Protein AF-A0AAD5R2Y2-F1 (afdb_monomer)

Radius of gyration: 40.21 Å; Cα contacts (8 Å, |Δi|>4): 149; chains: 1; bounding box: 85×113×84 Å

Organism: Parelaphostrongylus tenuis (NCBI:txid148309)

Structure (mmCIF, N/CA/C/O backbone):
data_AF-A0AAD5R2Y2-F1
#
_entry.id   AF-A0AAD5R2Y2-F1
#
loop_
_atom_site.group_PDB
_atom_site.id
_atom_site.type_symbol
_atom_site.label_atom_id
_atom_site.label_alt_id
_atom_site.label_comp_id
_atom_site.label_asym_id
_atom_site.label_entity_id
_atom_site.label_seq_id
_atom_site.pdbx_PDB_ins_code
_atom_site.Cartn_x
_atom_site.Cartn_y
_atom_site.Cartn_z
_atom_site.occupancy
_atom_site.B_iso_or_equiv
_atom_site.auth_seq_id
_atom_site.auth_comp_id
_atom_site.auth_asym_id
_atom_site.auth_atom_id
_atom_site.pdbx_PDB_model_num
ATOM 1 N N . MET A 1 1 ? -1.183 22.799 -6.729 1.00 55.81 1 MET A N 1
ATOM 2 C CA . MET A 1 1 ? -1.272 21.521 -5.986 1.00 55.81 1 MET A CA 1
ATOM 3 C C . MET A 1 1 ? -2.666 20.957 -6.191 1.00 55.81 1 MET A C 1
ATOM 5 O O . MET A 1 1 ? -3.593 21.751 -6.301 1.00 55.81 1 MET A O 1
ATOM 9 N N . GLY A 1 2 ? -2.809 19.637 -6.325 1.00 63.88 2 GLY A N 1
ATOM 10 C CA . GLY A 1 2 ? -4.137 19.014 -6.346 1.00 63.88 2 GLY A CA 1
ATOM 11 C C . GLY A 1 2 ? -4.820 19.176 -4.987 1.00 63.88 2 GLY A C 1
ATOM 12 O O . GLY A 1 2 ? -4.133 19.285 -3.974 1.00 63.88 2 GLY A O 1
ATOM 13 N N . HIS A 1 3 ? -6.149 19.229 -4.975 1.00 74.38 3 HIS A N 1
ATOM 14 C CA . HIS A 1 3 ? -6.933 19.204 -3.740 1.00 74.38 3 HIS A CA 1
ATOM 15 C C . HIS A 1 3 ? -7.362 17.765 -3.450 1.00 74.38 3 HIS A C 1
ATOM 17 O O . HIS A 1 3 ? -7.690 17.025 -4.379 1.00 74.38 3 HIS A O 1
ATOM 23 N N . PHE A 1 4 ? -7.373 17.376 -2.175 1.00 83.06 4 PHE A N 1
ATOM 24 C CA . PHE A 1 4 ? -7.961 16.105 -1.758 1.00 83.06 4 PHE A CA 1
ATOM 25 C C . PHE A 1 4 ? -9.468 16.124 -1.997 1.00 83.06 4 PHE A C 1
ATOM 27 O O . PHE A 1 4 ? -10.124 17.148 -1.793 1.00 83.06 4 PHE A O 1
ATOM 34 N N . ASN A 1 5 ? -10.027 14.989 -2.420 1.00 79.25 5 ASN A N 1
ATOM 35 C CA . ASN A 1 5 ? -11.464 14.848 -2.627 1.00 79.25 5 ASN A CA 1
ATOM 36 C C . ASN A 1 5 ? -12.191 14.652 -1.286 1.00 79.25 5 ASN A C 1
ATOM 38 O O . ASN A 1 5 ? -12.710 13.579 -0.988 1.00 79.25 5 ASN A O 1
ATOM 42 N N . THR A 1 6 ? -12.231 15.706 -0.472 1.00 82.50 6 THR A N 1
ATOM 43 C CA . THR A 1 6 ? -12.871 15.700 0.852 1.00 82.50 6 THR A CA 1
ATOM 44 C C . THR A 1 6 ? -14.399 15.683 0.790 1.00 82.50 6 THR A C 1
ATOM 46 O O . THR A 1 6 ? -15.051 15.523 1.816 1.00 82.50 6 THR A O 1
ATOM 49 N N . GLN A 1 7 ? -14.990 15.826 -0.401 1.00 78.19 7 GLN A N 1
ATOM 50 C CA . GLN A 1 7 ? -16.441 15.780 -0.594 1.00 78.19 7 GLN A CA 1
ATOM 51 C C . GLN A 1 7 ? -16.987 14.345 -0.590 1.00 78.19 7 GLN A C 1
ATOM 53 O O . GLN A 1 7 ? -18.146 14.131 -0.232 1.00 78.19 7 GLN A O 1
ATOM 58 N N . ASN A 1 8 ? -16.174 13.346 -0.954 1.00 81.81 8 ASN A N 1
ATOM 59 C CA . ASN A 1 8 ? -16.588 11.942 -0.943 1.00 81.81 8 ASN A CA 1
ATOM 60 C C . ASN A 1 8 ? -16.403 11.314 0.448 1.00 81.81 8 ASN A C 1
ATOM 62 O O . ASN A 1 8 ? -15.531 10.475 0.663 1.00 81.81 8 ASN A O 1
ATOM 66 N N . VAL A 1 9 ? -17.226 11.749 1.402 1.00 81.31 9 VAL A N 1
ATOM 67 C CA . VAL A 1 9 ? -17.162 11.294 2.796 1.00 81.31 9 VAL A CA 1
ATOM 68 C C . VAL A 1 9 ? -17.799 9.912 2.9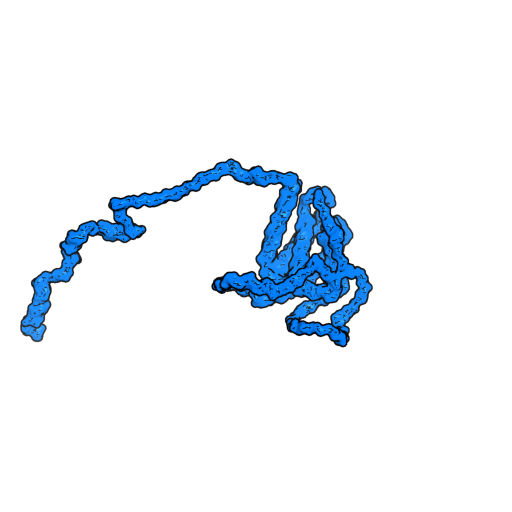46 1.00 81.31 9 VAL A C 1
ATOM 70 O O . VAL A 1 9 ? -18.938 9.686 2.526 1.00 81.31 9 VAL A O 1
ATOM 73 N N . THR A 1 10 ? -17.082 8.999 3.598 1.00 86.44 10 THR A N 1
ATOM 74 C CA . THR A 1 10 ? -17.632 7.707 4.025 1.00 86.44 10 THR A CA 1
ATOM 75 C C . THR A 1 10 ? -18.417 7.915 5.314 1.00 86.44 10 THR A C 1
ATOM 77 O O . THR A 1 10 ? -17.850 8.298 6.333 1.00 86.44 10 THR A O 1
ATOM 80 N N . LYS A 1 11 ? -19.735 7.715 5.257 1.00 86.00 11 LYS A N 1
ATOM 81 C CA . LYS A 1 11 ? -20.625 7.842 6.417 1.00 86.00 11 LYS A CA 1
ATOM 82 C C . LYS A 1 11 ? -20.682 6.508 7.148 1.00 86.00 11 LYS A C 1
ATOM 84 O O . LYS A 1 11 ? -20.999 5.502 6.521 1.00 86.00 11 LYS A O 1
ATOM 89 N N . PHE A 1 12 ? -20.412 6.507 8.443 1.00 87.81 12 PHE A N 1
ATOM 90 C CA . PHE A 1 12 ? -20.476 5.334 9.311 1.00 87.81 12 PHE A CA 1
ATOM 91 C C . PHE A 1 12 ? -21.167 5.711 10.622 1.00 87.81 12 PHE A C 1
ATOM 93 O O . PHE A 1 12 ? -21.333 6.899 10.913 1.00 87.81 12 PHE A O 1
ATOM 100 N N . ASP A 1 13 ? -21.620 4.710 11.368 1.00 83.50 13 ASP A N 1
ATOM 101 C CA . ASP A 1 13 ? -22.327 4.925 12.624 1.00 83.50 13 ASP A CA 1
ATOM 102 C C . ASP A 1 13 ? -21.359 5.430 13.702 1.00 83.50 13 ASP A C 1
ATOM 104 O O . ASP A 1 13 ? -20.274 4.887 13.902 1.00 83.50 13 ASP A O 1
ATOM 108 N N . THR A 1 14 ? -21.727 6.509 14.379 1.00 74.88 14 THR A N 1
ATOM 109 C CA . THR A 1 14 ? -20.957 7.082 15.490 1.00 74.88 14 THR A CA 1
ATOM 110 C C . THR A 1 14 ? -21.696 6.975 16.819 1.00 74.88 14 THR A C 1
ATOM 112 O O . THR A 1 14 ? -21.182 7.444 17.835 1.00 74.88 14 THR A O 1
ATOM 115 N N . SER A 1 15 ? -22.902 6.400 16.829 1.00 63.25 15 SER A N 1
ATOM 116 C CA . SER A 1 15 ? -23.710 6.272 18.034 1.00 63.25 15 SER A CA 1
ATOM 117 C C . SER A 1 15 ? -23.189 5.132 18.908 1.00 63.25 15 SER A C 1
ATOM 119 O O . SER A 1 15 ? -23.222 3.974 18.515 1.00 63.25 15 SER A O 1
ATOM 121 N N . GLU A 1 16 ? -22.726 5.459 20.120 1.00 50.22 16 GLU A N 1
ATOM 122 C CA . GLU A 1 16 ? -22.458 4.479 21.179 1.00 50.22 16 GLU A CA 1
ATOM 123 C C . GLU A 1 16 ? -23.775 3.813 21.597 1.00 50.22 16 GLU A C 1
ATOM 125 O O . GLU A 1 16 ? -24.407 4.182 22.587 1.00 50.22 16 GLU A O 1
ATOM 130 N N . THR A 1 17 ? -24.243 2.851 20.813 1.00 38.75 17 THR A N 1
ATOM 131 C CA . THR A 1 17 ? -25.306 1.949 21.238 1.00 38.75 17 THR A CA 1
ATOM 132 C C . THR A 1 17 ? -24.682 0.664 21.761 1.00 38.75 17 THR A C 1
ATOM 134 O O . THR A 1 17 ? -23.614 0.239 21.325 1.00 38.75 17 THR A O 1
ATOM 137 N N . GLN A 1 18 ? -25.315 0.151 22.817 1.00 37.00 18 GLN A N 1
ATOM 138 C CA . GLN A 1 18 ? -24.869 -0.918 23.711 1.00 37.00 18 GLN A CA 1
ATOM 139 C C . GLN A 1 18 ? -24.227 -2.113 22.988 1.00 37.00 18 GLN A C 1
ATOM 141 O O . GLN A 1 18 ? -24.554 -2.349 21.826 1.00 37.00 18 GLN A O 1
ATOM 146 N N . PRO A 1 19 ? -23.362 -2.899 23.668 1.00 37.97 19 PRO A N 1
ATOM 147 C CA . PRO A 1 19 ? -22.873 -4.162 23.130 1.00 37.97 19 PRO A CA 1
ATOM 148 C C . PRO A 1 19 ? -24.087 -5.044 22.850 1.00 37.97 19 PRO A C 1
ATOM 150 O O . PRO A 1 19 ? -24.673 -5.631 23.754 1.00 37.97 19 PRO A O 1
ATOM 153 N N . VAL A 1 20 ? -24.531 -5.058 21.599 1.00 40.19 20 VAL A N 1
ATOM 154 C CA . VAL A 1 20 ? -25.541 -6.001 21.162 1.00 40.19 20 VAL A CA 1
ATOM 155 C C . VAL A 1 20 ? -24.792 -7.317 21.126 1.00 40.19 20 VAL A C 1
ATOM 157 O O . VAL A 1 20 ? -23.895 -7.483 20.301 1.00 40.19 20 VAL A O 1
ATOM 160 N N . ASP A 1 21 ? -25.100 -8.213 22.060 1.00 37.00 21 ASP A N 1
ATOM 161 C CA . ASP A 1 21 ? -24.739 -9.619 21.937 1.00 37.00 21 ASP A CA 1
ATOM 162 C C . ASP A 1 21 ? -25.266 -10.093 20.576 1.00 37.00 21 ASP A C 1
ATOM 164 O O . ASP A 1 21 ? -26.453 -10.359 20.393 1.00 37.00 21 ASP A O 1
ATOM 168 N N . LEU A 1 22 ? -24.385 -10.115 19.574 1.00 42.91 22 LEU A N 1
ATOM 169 C CA . LEU A 1 22 ? -24.723 -10.355 18.170 1.00 42.91 22 LEU A CA 1
ATOM 170 C C . LEU A 1 22 ? -24.966 -11.841 17.862 1.00 42.91 22 LEU A C 1
ATOM 172 O O . LEU A 1 22 ? -24.913 -12.247 16.707 1.00 42.91 22 LEU A O 1
ATOM 176 N N . ILE A 1 23 ? -25.269 -12.658 18.874 1.00 41.69 23 ILE A N 1
ATOM 177 C CA . ILE A 1 23 ? -25.637 -14.066 18.705 1.00 41.69 23 ILE A CA 1
ATOM 178 C C . ILE A 1 23 ? -26.761 -14.419 19.688 1.00 41.69 23 ILE A C 1
ATOM 180 O O . ILE A 1 23 ? -26.586 -15.141 20.661 1.00 41.69 23 ILE A O 1
AT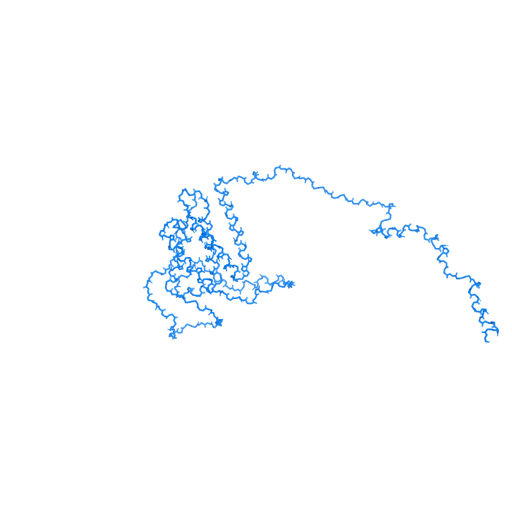OM 184 N N . SER A 1 24 ? -27.950 -13.896 19.419 1.00 36.09 24 SER A N 1
ATOM 185 C CA . SER A 1 24 ? -29.203 -14.561 19.776 1.00 36.09 24 SER A CA 1
ATOM 186 C C . SER A 1 24 ? -30.204 -14.225 18.683 1.00 36.09 24 SER A C 1
ATOM 188 O O . SER A 1 24 ? -31.124 -13.432 18.879 1.00 36.09 24 SER A O 1
ATOM 190 N N . ALA A 1 25 ? -29.968 -14.777 17.493 1.00 38.44 25 ALA A N 1
ATOM 191 C CA . ALA A 1 25 ? -30.970 -14.800 16.444 1.00 38.44 25 ALA A CA 1
ATOM 192 C C . ALA A 1 25 ? -32.124 -15.694 16.923 1.00 38.44 25 ALA A C 1
ATOM 194 O O . ALA A 1 25 ? -32.067 -16.918 16.829 1.00 38.44 25 ALA A O 1
ATOM 195 N N . SER A 1 26 ? -33.145 -15.069 17.510 1.00 35.59 26 SER A N 1
ATOM 196 C CA . SER A 1 26 ? -34.502 -15.577 17.394 1.00 35.59 26 SER A CA 1
ATOM 197 C C . SER A 1 26 ? -34.839 -15.591 15.908 1.00 35.59 26 SER A C 1
ATOM 199 O O . SER A 1 26 ? -34.763 -14.560 15.242 1.00 35.59 26 SER A O 1
ATOM 201 N N . ASP A 1 27 ? -35.111 -16.800 15.449 1.00 40.34 27 ASP A N 1
ATOM 202 C CA . ASP A 1 27 ? -35.545 -17.228 14.129 1.00 40.34 27 ASP A CA 1
ATOM 203 C C . ASP A 1 27 ? -36.699 -16.349 13.613 1.00 40.34 27 ASP A C 1
ATOM 205 O O . ASP A 1 27 ? -37.849 -16.544 13.996 1.00 40.34 27 ASP A O 1
ATOM 209 N N . ASP A 1 28 ? -36.380 -15.344 12.795 1.00 36.16 28 ASP A N 1
ATOM 210 C CA . ASP A 1 28 ? -37.348 -14.669 11.932 1.00 36.16 28 ASP A CA 1
ATOM 211 C C . ASP A 1 28 ? -36.835 -14.801 10.493 1.00 36.16 28 ASP A C 1
ATOM 213 O O . ASP A 1 28 ? -35.791 -14.264 10.110 1.00 36.16 28 ASP A O 1
ATOM 217 N N . GLU A 1 29 ? -37.584 -15.603 9.744 1.00 44.06 29 GLU A N 1
ATOM 218 C CA . GLU A 1 29 ? -37.345 -16.112 8.401 1.00 44.06 29 GLU A CA 1
ATOM 219 C C . GLU A 1 29 ? -36.910 -15.020 7.406 1.00 44.06 29 GLU A C 1
ATOM 221 O O . GLU A 1 29 ? -37.699 -14.183 6.961 1.00 44.06 29 GLU A O 1
ATOM 226 N N . ILE A 1 30 ? -35.647 -15.079 6.979 1.00 41.34 30 ILE A N 1
ATOM 227 C CA . ILE A 1 30 ? -35.217 -14.573 5.674 1.00 41.34 30 ILE A CA 1
ATOM 228 C C . ILE A 1 30 ? -34.721 -15.794 4.910 1.00 41.34 30 ILE A C 1
ATOM 230 O O . ILE A 1 30 ? -33.704 -16.383 5.261 1.00 41.34 30 ILE A O 1
ATOM 234 N N . GLU A 1 31 ? -35.481 -16.182 3.890 1.00 42.00 31 GLU A N 1
ATOM 235 C CA . GLU A 1 31 ? -35.200 -17.287 2.977 1.00 42.00 31 GLU A CA 1
ATOM 236 C C . GLU A 1 31 ? -33.850 -17.051 2.269 1.00 42.00 31 GLU A C 1
ATOM 238 O O . GLU A 1 31 ? -33.751 -16.322 1.280 1.00 42.00 31 GLU A O 1
ATOM 243 N N . THR A 1 32 ? -32.779 -17.620 2.823 1.00 42.12 32 THR A N 1
ATOM 244 C CA . THR A 1 32 ? -31.429 -17.611 2.257 1.00 42.12 32 THR A CA 1
ATOM 245 C C . THR A 1 32 ? -31.139 -18.970 1.632 1.00 42.12 32 THR A C 1
ATOM 247 O O . THR A 1 32 ? -31.201 -20.011 2.283 1.00 42.12 32 THR A O 1
ATOM 250 N N . GLY A 1 33 ? -30.818 -18.967 0.335 1.00 37.66 33 GLY A N 1
ATOM 251 C CA . GLY A 1 33 ? -30.244 -20.132 -0.329 1.00 37.66 33 GLY A CA 1
ATOM 252 C C . GLY A 1 33 ? -28.965 -20.557 0.392 1.00 37.66 33 GLY A C 1
ATOM 253 O O . GLY A 1 33 ? -28.088 -19.730 0.639 1.00 37.66 33 GLY A O 1
ATOM 254 N N . GLU A 1 34 ? -28.894 -21.836 0.755 1.00 39.88 34 GLU A N 1
ATOM 255 C CA . GLU A 1 34 ? -27.802 -22.441 1.515 1.00 39.88 34 GLU A CA 1
ATOM 256 C C . GLU A 1 34 ? -26.443 -22.22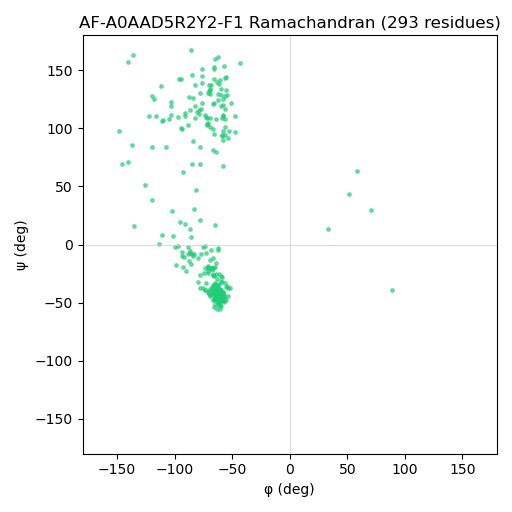9 0.830 1.00 39.88 34 GLU A C 1
ATOM 258 O O . GLU A 1 34 ? -26.060 -22.955 -0.091 1.00 39.88 34 GLU A O 1
ATOM 263 N N . ILE A 1 35 ? -25.664 -21.269 1.325 1.00 41.72 35 ILE A N 1
ATOM 264 C CA . ILE A 1 35 ? -24.214 -21.269 1.151 1.00 41.72 35 ILE A CA 1
ATOM 265 C C . ILE A 1 35 ? -23.662 -22.020 2.358 1.00 41.72 35 ILE A C 1
ATOM 267 O O . ILE A 1 35 ? -23.802 -21.582 3.497 1.00 41.72 35 ILE A O 1
ATOM 271 N N . LYS A 1 36 ? -23.079 -23.195 2.107 1.00 35.97 36 LYS A N 1
ATOM 272 C CA . LYS A 1 36 ? -22.383 -23.991 3.123 1.00 35.97 36 LYS A CA 1
ATOM 273 C C . LYS A 1 36 ? -21.285 -23.144 3.761 1.00 35.97 36 LYS A C 1
ATOM 275 O O . LYS A 1 36 ? -20.256 -22.913 3.132 1.00 35.97 36 LYS A O 1
ATOM 280 N N . GLU A 1 37 ? -21.502 -22.735 5.005 1.00 39.84 37 GLU A N 1
ATOM 281 C CA . GLU A 1 37 ? -20.496 -22.088 5.841 1.00 39.84 37 GLU A CA 1
ATOM 282 C C . GLU A 1 37 ? -19.286 -23.023 5.993 1.00 39.84 37 GLU A C 1
ATOM 284 O O . GLU A 1 37 ? -19.336 -24.070 6.653 1.00 39.84 37 GLU A O 1
ATOM 289 N N . SER A 1 38 ? -18.174 -22.654 5.356 1.00 38.06 38 SER A N 1
ATOM 290 C CA . SER A 1 38 ? -16.857 -23.045 5.839 1.00 38.06 38 SER A CA 1
ATOM 291 C C . SER A 1 38 ? -16.730 -22.549 7.275 1.00 38.06 38 SER A C 1
ATOM 293 O O . SER A 1 38 ? -17.273 -21.513 7.641 1.00 38.06 38 SER A O 1
ATOM 295 N N . ARG A 1 39 ? -16.070 -23.331 8.130 1.00 45.38 39 ARG A N 1
ATOM 296 C CA . ARG A 1 39 ? -15.865 -22.995 9.542 1.00 45.38 39 ARG A CA 1
ATOM 297 C C . ARG A 1 39 ? -14.942 -21.780 9.645 1.00 45.38 39 ARG A C 1
ATOM 299 O O . ARG A 1 39 ? -13.740 -21.937 9.840 1.00 45.38 39 ARG A O 1
ATOM 306 N N . ASP A 1 40 ? -15.509 -20.595 9.481 1.00 53.03 40 ASP A N 1
ATOM 307 C CA . ASP A 1 40 ? -14.771 -19.347 9.449 1.00 53.03 40 ASP A CA 1
ATOM 308 C C . ASP A 1 40 ? -14.351 -18.947 10.863 1.00 53.03 40 ASP A C 1
ATOM 310 O O . ASP A 1 40 ? -15.088 -19.079 11.846 1.00 53.03 40 ASP A O 1
ATOM 314 N N . VAL A 1 41 ? -13.122 -18.452 10.977 1.00 57.06 41 VAL A N 1
ATOM 315 C CA . VAL A 1 41 ? -12.599 -17.905 12.224 1.00 57.06 41 VAL A CA 1
ATOM 316 C C . VAL A 1 41 ? -13.429 -16.666 12.579 1.00 57.06 41 VAL A C 1
ATOM 318 O O . VAL A 1 41 ? -13.325 -15.630 11.926 1.00 57.06 41 VAL A O 1
ATOM 321 N N . ASN A 1 42 ? -14.273 -16.769 13.608 1.00 69.81 42 ASN A N 1
ATOM 322 C CA . ASN A 1 42 ? -15.140 -15.667 14.026 1.00 69.81 42 ASN A CA 1
ATOM 323 C C . ASN A 1 42 ? -14.309 -14.530 14.636 1.00 69.81 42 ASN A C 1
ATOM 325 O O . ASN A 1 42 ? -13.783 -14.659 15.743 1.00 69.81 42 ASN A O 1
ATOM 329 N N . ILE A 1 43 ? -14.202 -13.408 13.921 1.00 77.38 43 ILE A N 1
ATOM 330 C CA . ILE A 1 43 ? -13.604 -12.174 14.437 1.00 77.38 43 ILE A CA 1
ATOM 331 C C . ILE A 1 43 ? -14.652 -11.487 15.323 1.00 77.38 43 ILE A C 1
ATOM 333 O O . ILE A 1 43 ? -15.686 -11.072 14.797 1.00 77.38 43 ILE A O 1
ATOM 337 N N . PRO A 1 44 ? -14.426 -11.328 16.639 1.00 79.06 44 PRO A N 1
ATOM 338 C CA . PRO A 1 44 ? -15.340 -10.583 17.489 1.00 79.06 44 PRO A CA 1
ATOM 339 C C . PRO A 1 44 ? -15.231 -9.097 17.137 1.00 79.06 44 PRO A C 1
ATOM 341 O O . PRO A 1 44 ? -14.245 -8.436 17.468 1.00 79.06 44 PRO A O 1
ATOM 344 N N . VAL A 1 45 ? -16.230 -8.580 16.424 1.00 83.25 45 VAL A N 1
ATOM 345 C CA . VAL A 1 45 ? -16.318 -7.159 16.083 1.00 83.25 45 VAL A CA 1
ATOM 346 C C . VAL A 1 45 ? -17.185 -6.461 17.119 1.00 83.25 45 VAL A C 1
ATOM 348 O O . VAL A 1 45 ? -18.410 -6.527 17.070 1.00 83.25 45 VAL A O 1
ATOM 351 N N . ASP A 1 46 ? -16.539 -5.787 18.067 1.00 87.69 46 ASP A N 1
ATOM 352 C CA . ASP A 1 46 ? -17.219 -4.893 18.996 1.00 87.69 46 ASP A CA 1
ATOM 353 C C . ASP A 1 46 ? -17.378 -3.480 18.402 1.00 87.69 46 ASP A C 1
ATOM 355 O O . ASP A 1 46 ? -16.777 -3.110 17.385 1.00 87.69 46 ASP A O 1
ATOM 359 N N . HIS A 1 47 ? -18.209 -2.659 19.049 1.00 87.88 47 HIS A N 1
ATOM 360 C CA . HIS A 1 47 ? -18.436 -1.275 18.624 1.00 87.88 47 HIS A CA 1
ATOM 361 C C . HIS A 1 47 ? -17.133 -0.450 18.620 1.00 87.88 47 HIS A C 1
ATOM 363 O O . HIS A 1 47 ? -16.947 0.441 17.787 1.00 87.88 47 HIS A O 1
ATOM 369 N N . ALA A 1 48 ? -16.200 -0.763 19.525 1.00 90.38 48 ALA A N 1
ATOM 370 C CA . ALA A 1 48 ? -14.912 -0.088 19.610 1.00 90.38 48 ALA A CA 1
ATOM 371 C C . ALA A 1 48 ? -14.048 -0.357 18.367 1.00 90.38 48 ALA A C 1
ATOM 373 O O . ALA A 1 48 ? -13.538 0.595 17.773 1.00 90.38 48 ALA A O 1
ATOM 374 N N . LEU A 1 49 ? -13.923 -1.615 17.934 1.00 92.12 49 LEU A N 1
ATOM 375 C CA . LEU A 1 49 ? -13.210 -1.990 16.716 1.00 92.12 49 LEU A CA 1
ATOM 376 C C . LEU A 1 49 ? -13.869 -1.380 15.483 1.00 92.12 49 LEU A C 1
ATOM 378 O O . LEU A 1 49 ? -13.166 -0.824 14.642 1.00 92.12 49 LEU A O 1
ATOM 382 N N . TYR A 1 50 ? -15.199 -1.432 15.394 1.00 93.88 50 TYR A N 1
ATOM 383 C CA . TYR A 1 50 ? -15.942 -0.816 14.296 1.00 93.88 50 TYR A CA 1
ATOM 384 C C . TYR A 1 50 ? -15.648 0.687 14.181 1.00 93.88 50 TYR A C 1
ATOM 386 O O . TYR A 1 50 ? -15.304 1.177 13.102 1.00 93.88 50 TYR A O 1
ATOM 394 N N . SER A 1 51 ? -15.709 1.408 15.303 1.00 92.56 51 SER A N 1
ATOM 395 C CA . SER A 1 51 ? -15.434 2.843 15.337 1.00 92.56 51 SER A CA 1
ATOM 396 C C . SER A 1 51 ? -13.974 3.147 14.987 1.00 92.56 51 SER A C 1
ATOM 398 O O . SER A 1 51 ? -13.713 3.999 14.138 1.00 92.56 51 SER A O 1
ATOM 400 N N . MET A 1 52 ? -13.010 2.416 15.564 1.00 94.00 52 MET A N 1
ATOM 401 C CA . MET A 1 52 ? -11.586 2.585 15.238 1.00 94.00 52 MET A CA 1
ATOM 402 C C . MET A 1 52 ? -11.298 2.293 13.762 1.00 94.00 52 MET A C 1
ATOM 404 O O . MET A 1 52 ? -10.525 3.023 13.142 1.00 94.00 52 MET A O 1
ATOM 408 N N . PHE A 1 53 ? -11.935 1.266 13.193 1.00 95.19 53 PHE A N 1
ATOM 409 C CA . PHE A 1 53 ? -11.784 0.882 11.795 1.00 95.19 53 PHE A CA 1
ATOM 410 C C . PHE A 1 53 ? -12.272 1.984 10.856 1.00 95.19 53 PHE A C 1
ATOM 412 O O . PHE A 1 53 ? -11.503 2.463 10.027 1.00 95.19 53 PHE A O 1
ATOM 419 N N . TRP A 1 54 ? -13.516 2.445 10.995 1.00 94.94 54 TRP A N 1
ATOM 420 C CA . TRP A 1 54 ? -14.061 3.438 10.064 1.00 94.94 54 TRP A CA 1
ATOM 421 C C . TRP A 1 54 ? -13.514 4.848 10.284 1.00 94.94 54 TRP A C 1
ATOM 423 O O . TRP A 1 54 ? -13.408 5.612 9.323 1.00 94.94 54 TRP A O 1
ATOM 433 N N . GLN A 1 55 ? -13.050 5.179 11.493 1.00 93.81 55 GLN A N 1
ATOM 434 C CA . GLN A 1 55 ? -12.282 6.405 11.723 1.00 93.81 55 GLN A CA 1
ATOM 435 C C . GLN A 1 55 ? -11.004 6.466 10.871 1.00 93.81 55 GLN A C 1
ATOM 437 O O . GLN A 1 55 ? -10.595 7.568 10.500 1.00 93.81 55 GLN A O 1
ATOM 442 N N . MET A 1 56 ? -10.405 5.324 10.495 1.00 95.25 56 MET A N 1
ATOM 443 C CA . MET A 1 56 ? -9.252 5.291 9.579 1.00 95.25 56 MET A CA 1
ATOM 444 C C . MET A 1 56 ? -9.550 5.981 8.244 1.00 95.25 56 MET A C 1
ATOM 446 O O . MET A 1 56 ? -8.683 6.645 7.674 1.00 95.25 56 MET A O 1
ATOM 450 N N . GLN A 1 57 ? -10.799 5.909 7.779 1.00 93.81 57 GLN A N 1
ATOM 451 C CA . GLN A 1 57 ? -11.210 6.491 6.508 1.00 93.81 57 GLN A CA 1
ATOM 452 C C . GLN A 1 57 ? -11.086 8.020 6.477 1.00 93.81 57 GLN A C 1
ATOM 454 O O . GLN A 1 57 ? -10.878 8.596 5.405 1.00 93.81 57 GLN A O 1
ATOM 459 N N . ASN A 1 58 ? -11.151 8.688 7.634 1.00 92.19 58 ASN A N 1
ATOM 460 C CA . ASN A 1 58 ? -10.915 10.130 7.730 1.00 92.19 58 ASN A CA 1
ATOM 461 C C . ASN A 1 58 ? -9.464 10.475 7.362 1.00 92.19 58 ASN A C 1
ATOM 463 O O . ASN A 1 58 ? -9.230 11.422 6.610 1.00 92.19 58 ASN A O 1
ATOM 467 N N . PHE A 1 59 ? -8.507 9.663 7.821 1.00 93.88 59 PHE A N 1
ATOM 468 C CA . PHE A 1 59 ? -7.085 9.819 7.509 1.00 93.88 59 PHE A CA 1
ATOM 469 C C . PHE A 1 59 ? -6.788 9.488 6.045 1.00 93.88 59 PHE A C 1
ATOM 471 O O . PHE A 1 59 ? -6.056 10.225 5.391 1.00 93.88 59 PHE A O 1
ATOM 478 N N . PHE A 1 60 ? -7.414 8.443 5.491 1.00 93.69 60 PHE A N 1
ATOM 479 C CA . PHE A 1 60 ? -7.271 8.114 4.067 1.00 93.69 60 PHE A CA 1
ATOM 480 C C . PHE A 1 60 ? -7.844 9.202 3.148 1.00 93.69 60 PHE A C 1
ATOM 482 O O . PHE A 1 60 ? -7.304 9.455 2.073 1.00 93.69 60 PHE A O 1
ATOM 489 N N . SER A 1 61 ? -8.922 9.870 3.568 1.00 91.50 61 SER A N 1
ATOM 490 C CA . SER A 1 61 ? -9.574 10.921 2.773 1.00 91.50 61 SER A CA 1
ATOM 491 C C . SER A 1 61 ? -8.851 12.269 2.857 1.00 91.50 61 SER A C 1
ATOM 493 O O . SER A 1 61 ? -8.865 13.040 1.896 1.00 91.50 61 SER A O 1
ATOM 495 N N . ASN A 1 62 ? -8.228 12.572 4.000 1.00 90.31 62 ASN A N 1
ATOM 496 C CA . ASN A 1 62 ? -7.463 13.796 4.214 1.00 90.31 62 ASN A CA 1
ATOM 497 C C . ASN A 1 62 ? -6.143 13.493 4.946 1.00 90.31 62 ASN A C 1
ATOM 499 O O . ASN A 1 62 ? -6.071 13.645 6.166 1.00 90.31 62 ASN A O 1
ATOM 503 N N . PRO A 1 63 ? -5.074 13.129 4.223 1.00 90.88 63 PRO A N 1
ATOM 504 C CA . PRO A 1 63 ? -3.823 12.695 4.841 1.00 90.88 63 PRO A CA 1
ATOM 505 C C . PRO A 1 63 ? -3.066 13.823 5.563 1.00 90.88 63 PRO A C 1
ATOM 507 O O . PRO A 1 63 ? -2.165 13.560 6.353 1.00 90.88 63 PRO A O 1
ATOM 510 N N . VAL A 1 64 ? -3.434 15.091 5.338 1.00 89.38 64 VAL A N 1
ATOM 511 C CA . VAL A 1 64 ? -2.808 16.248 6.002 1.00 89.38 64 VAL A CA 1
ATOM 512 C C . VAL A 1 64 ? -3.075 16.246 7.510 1.00 89.38 64 VAL A C 1
ATOM 514 O O . VAL A 1 64 ? -2.262 16.757 8.277 1.00 89.38 64 VAL A O 1
ATOM 517 N N . ILE A 1 65 ? -4.179 15.640 7.962 1.00 91.06 65 ILE A N 1
ATOM 518 C CA . ILE A 1 65 ? -4.510 15.588 9.394 1.00 91.06 65 ILE A CA 1
ATOM 519 C C . ILE A 1 65 ? -3.521 14.731 10.190 1.00 91.06 65 ILE A C 1
ATOM 521 O O . ILE A 1 65 ? -3.393 14.931 11.390 1.00 91.06 65 ILE A O 1
ATOM 525 N N . CYS A 1 66 ? -2.775 13.830 9.539 1.00 92.31 66 CYS A N 1
ATOM 526 C CA . CYS A 1 66 ? -1.733 13.038 10.194 1.00 92.31 66 CYS A CA 1
ATOM 527 C C . CYS A 1 66 ? -0.579 13.901 10.738 1.00 92.31 66 CYS A C 1
ATOM 529 O O . CYS A 1 66 ? 0.190 13.426 11.562 1.0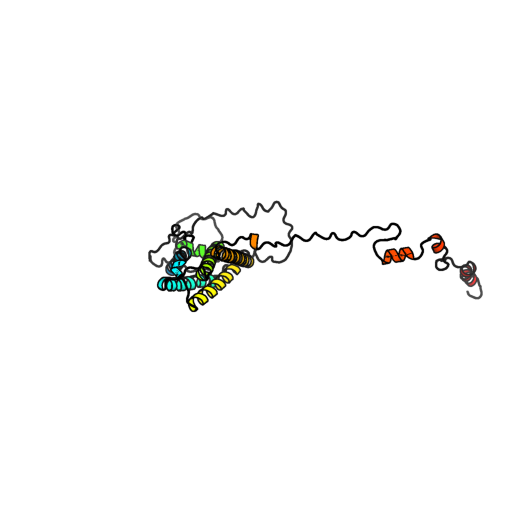0 92.31 66 CYS A O 1
ATOM 531 N N . PHE A 1 67 ? -0.442 15.161 10.317 1.00 90.94 67 PHE A N 1
ATOM 532 C CA . PHE A 1 67 ? 0.580 16.062 10.860 1.00 90.94 67 PHE A CA 1
ATOM 533 C C . PHE A 1 67 ? 0.127 16.807 12.128 1.00 90.94 67 PHE A C 1
ATOM 535 O O . PHE A 1 67 ? 0.944 17.477 12.759 1.00 90.94 67 PHE A O 1
ATOM 542 N N . ASP A 1 68 ? -1.145 16.696 12.524 1.00 92.50 68 ASP A N 1
ATOM 543 C CA . ASP A 1 68 ? -1.619 17.202 13.812 1.00 92.50 68 ASP A CA 1
ATOM 544 C C . ASP A 1 68 ? -1.322 16.202 14.938 1.00 92.50 68 ASP A C 1
ATOM 546 O O . ASP A 1 68 ? -1.534 15.000 14.795 1.00 92.50 68 ASP A O 1
ATOM 550 N N . LYS A 1 69 ? -0.857 16.702 16.088 1.00 91.38 69 LYS A N 1
ATOM 551 C CA . LYS A 1 69 ? -0.421 15.853 17.204 1.00 91.38 69 LYS A CA 1
ATOM 552 C C . LYS A 1 69 ? -1.560 15.015 17.795 1.00 91.38 69 LYS A C 1
ATOM 554 O O . LYS A 1 69 ? -1.353 13.840 18.075 1.00 91.38 69 LYS A O 1
ATOM 559 N N . GLN A 1 70 ? -2.748 15.594 17.981 1.00 93.44 70 GLN A N 1
ATOM 560 C CA . GLN A 1 70 ? -3.879 14.866 18.567 1.00 93.44 70 GLN A CA 1
ATOM 561 C C . GLN A 1 70 ? -4.421 13.825 17.588 1.00 93.44 70 GLN A C 1
ATOM 563 O O . GLN A 1 70 ? -4.714 12.695 17.973 1.00 93.44 70 GLN A O 1
ATOM 568 N N . GLN A 1 71 ? -4.527 14.196 16.312 1.00 94.94 71 GLN A N 1
ATOM 569 C CA . GLN A 1 71 ? -4.975 13.285 15.261 1.00 94.94 71 GLN A CA 1
ATOM 570 C C . GLN A 1 71 ? -3.975 12.148 15.024 1.00 94.94 71 GLN A C 1
ATOM 572 O O . GLN A 1 71 ? -4.385 11.016 14.772 1.00 94.94 71 GLN A O 1
ATOM 577 N N . TRP A 1 72 ? -2.676 12.417 15.162 1.00 95.44 72 TRP A N 1
ATOM 578 C CA . TRP A 1 72 ? -1.637 11.399 15.072 1.00 95.44 72 TRP A CA 1
ATOM 579 C C . TRP A 1 72 ? -1.789 10.309 16.134 1.00 95.44 72 TRP A C 1
ATOM 581 O O . TRP A 1 72 ? -1.731 9.126 15.802 1.00 95.44 72 TRP A O 1
ATOM 591 N N . ASP A 1 73 ? -2.022 10.684 17.394 1.00 96.19 73 ASP A N 1
ATOM 592 C CA . ASP A 1 73 ? -2.182 9.714 18.483 1.00 96.19 73 ASP A CA 1
ATOM 593 C C . ASP A 1 73 ? -3.374 8.774 18.218 1.00 96.19 73 ASP A C 1
ATOM 595 O O . ASP A 1 73 ? -3.291 7.560 18.439 1.00 96.19 73 ASP A O 1
ATOM 599 N N . VAL A 1 74 ? -4.465 9.316 17.663 1.00 96.62 74 VAL A N 1
ATOM 600 C CA . VAL A 1 74 ? -5.636 8.538 17.229 1.00 96.62 74 VAL A CA 1
ATOM 601 C C . VAL A 1 74 ? -5.286 7.625 16.052 1.00 96.62 74 VAL A C 1
ATOM 603 O O . VAL A 1 74 ? -5.595 6.434 16.096 1.00 96.62 74 VAL A O 1
ATOM 606 N N . PHE A 1 75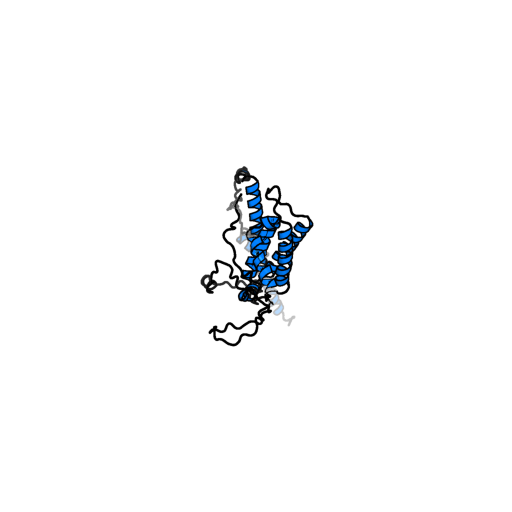 ? -4.604 8.144 15.027 1.00 97.19 75 PHE A N 1
ATOM 607 C CA . PHE A 1 75 ? -4.154 7.361 13.875 1.00 97.19 75 PHE A CA 1
ATOM 608 C C . PHE A 1 75 ? -3.274 6.184 14.303 1.00 97.19 75 PHE A C 1
ATOM 610 O O . PHE A 1 75 ? -3.527 5.046 13.908 1.00 97.19 75 PHE A O 1
ATOM 617 N N . GLN A 1 76 ? -2.268 6.434 15.140 1.00 97.19 76 GLN A N 1
ATOM 618 C CA . GLN A 1 76 ? -1.328 5.422 15.609 1.00 97.19 76 GLN A CA 1
ATOM 619 C C . GLN A 1 76 ? -2.042 4.330 16.416 1.00 97.19 76 GLN A C 1
ATOM 621 O O . GLN A 1 76 ? -1.814 3.136 16.186 1.00 97.19 76 GLN A O 1
ATOM 626 N N . LYS A 1 77 ? -2.950 4.723 17.320 1.00 97.31 77 LYS A N 1
ATOM 627 C CA . LYS A 1 77 ? -3.774 3.791 18.098 1.00 97.31 77 LYS A CA 1
ATOM 628 C C . LYS A 1 77 ? -4.652 2.928 17.190 1.00 97.31 77 LYS A C 1
ATOM 630 O O . LYS A 1 77 ? -4.567 1.701 17.258 1.00 97.31 77 LYS A O 1
ATOM 635 N N . ASN A 1 78 ? -5.457 3.552 16.331 1.00 96.69 78 ASN A N 1
ATOM 636 C CA . ASN A 1 78 ? -6.410 2.852 15.469 1.00 96.69 78 ASN A CA 1
ATOM 637 C C . ASN A 1 78 ? -5.680 1.920 14.487 1.00 96.69 78 ASN A C 1
ATOM 639 O O . ASN A 1 78 ? -6.052 0.755 14.354 1.00 96.69 78 ASN A O 1
ATOM 643 N N . SER A 1 79 ? -4.579 2.382 13.885 1.00 97.31 79 SER A N 1
ATOM 644 C CA . SER A 1 79 ? -3.731 1.578 12.993 1.00 97.31 79 SER A CA 1
ATOM 645 C C . SER A 1 79 ? -3.181 0.335 13.688 1.00 97.31 79 SER A C 1
ATOM 647 O O . SER A 1 79 ? -3.224 -0.761 13.131 1.00 97.31 79 SER A O 1
ATOM 649 N N . THR A 1 80 ? -2.683 0.488 14.918 1.00 97.44 80 THR A N 1
ATOM 650 C CA . THR A 1 80 ? -2.105 -0.622 15.688 1.00 97.44 80 THR A CA 1
ATOM 651 C C . THR A 1 80 ? -3.150 -1.698 15.972 1.00 97.44 80 THR A C 1
ATOM 653 O O . THR A 1 80 ? -2.869 -2.884 15.784 1.00 97.44 80 THR A O 1
ATOM 656 N N . VAL A 1 81 ? -4.359 -1.290 16.369 1.00 96.50 81 VAL A N 1
ATOM 657 C CA . VAL A 1 81 ? -5.473 -2.206 16.646 1.00 96.50 81 VAL A CA 1
ATOM 658 C C . VAL A 1 81 ? -5.925 -2.913 15.369 1.00 96.50 81 VAL A C 1
ATOM 660 O O . VAL A 1 81 ? -5.923 -4.142 15.326 1.00 96.50 81 VAL A O 1
ATOM 663 N N . VAL A 1 82 ? -6.239 -2.168 14.305 1.00 96.06 82 VAL A N 1
ATOM 664 C CA . VAL A 1 82 ? -6.781 -2.736 13.058 1.00 96.06 82 VAL A CA 1
ATOM 665 C C . VAL A 1 82 ? -5.773 -3.664 12.373 1.00 96.06 82 VAL A C 1
ATOM 667 O O . VAL A 1 82 ? -6.103 -4.802 12.037 1.00 96.06 82 VAL A O 1
ATOM 670 N N . LEU A 1 83 ? -4.511 -3.244 12.232 1.00 96.56 83 LEU A N 1
ATOM 671 C CA . LEU A 1 83 ? -3.466 -4.116 11.681 1.00 96.56 83 LEU A CA 1
ATOM 672 C C . LEU A 1 83 ? -3.152 -5.293 12.613 1.00 96.56 83 LEU A C 1
ATOM 674 O O . LEU A 1 83 ? -2.658 -6.326 12.158 1.00 96.56 83 LEU A O 1
ATOM 678 N N . GLY A 1 84 ? -3.381 -5.142 13.920 1.00 95.69 84 GLY A N 1
ATOM 679 C CA . GLY A 1 84 ? -3.349 -6.230 14.895 1.00 95.69 84 GLY A CA 1
ATOM 680 C C . GLY A 1 84 ? -4.391 -7.297 14.574 1.00 95.69 84 GLY A C 1
ATOM 681 O O . GLY A 1 84 ? -4.023 -8.456 14.401 1.00 95.69 84 GLY A O 1
ATOM 682 N N . VAL A 1 85 ? -5.651 -6.896 14.380 1.00 94.12 85 VAL A N 1
ATOM 683 C CA . VAL A 1 85 ? -6.750 -7.793 13.981 1.00 94.12 85 VAL A CA 1
ATOM 684 C C . VAL A 1 85 ? -6.409 -8.540 12.692 1.00 94.12 85 VAL A C 1
ATOM 686 O O . VAL A 1 85 ? -6.501 -9.764 12.663 1.00 94.12 85 VAL A O 1
ATOM 689 N N . PHE A 1 86 ? -5.916 -7.851 11.660 1.00 93.75 86 PHE A N 1
ATOM 690 C CA . PHE A 1 86 ? -5.555 -8.507 10.393 1.00 93.75 86 PHE A CA 1
ATOM 691 C C . PHE A 1 86 ? -4.414 -9.519 10.544 1.00 93.75 86 PHE A C 1
ATOM 693 O O . PHE A 1 86 ? -4.350 -10.487 9.791 1.00 93.75 86 PHE A O 1
ATOM 700 N N . SER A 1 87 ? -3.512 -9.297 11.504 1.00 93.62 87 SER A N 1
ATOM 701 C CA . SER A 1 87 ? -2.401 -10.217 11.781 1.00 93.62 87 SER A CA 1
ATOM 702 C C . SER A 1 87 ? -2.847 -11.440 12.577 1.00 93.62 87 SER A C 1
ATOM 704 O O . SER A 1 87 ? -2.331 -12.531 12.345 1.00 93.62 87 SER A O 1
ATOM 706 N N . SER A 1 88 ? -3.773 -11.250 13.520 1.00 92.50 88 SER A N 1
ATOM 707 C CA . SER A 1 88 ? -4.301 -12.315 14.376 1.00 92.50 88 SER A CA 1
ATOM 708 C C . SER A 1 88 ? -5.253 -13.239 13.621 1.00 92.50 88 SER A C 1
ATOM 710 O O . SER A 1 88 ? -5.214 -14.449 13.814 1.00 92.50 88 SER A O 1
ATOM 712 N N . TYR A 1 89 ? -6.082 -12.675 12.744 1.00 89.62 89 TYR A N 1
ATOM 713 C CA . TYR A 1 89 ? -7.098 -13.402 11.992 1.00 89.62 89 TYR A CA 1
ATOM 714 C C . TYR A 1 89 ? -6.677 -13.511 10.533 1.00 89.62 89 TYR A C 1
ATOM 716 O O . TYR A 1 89 ? -7.060 -12.680 9.711 1.00 89.62 89 TYR A O 1
ATOM 724 N N . LYS A 1 90 ? -5.851 -14.503 10.199 1.00 86.12 90 LYS A N 1
ATOM 725 C CA . LYS A 1 90 ? -5.426 -14.742 8.812 1.00 86.12 90 LYS A CA 1
ATOM 726 C C . LYS A 1 90 ? -6.549 -15.399 8.012 1.00 86.12 90 LYS A C 1
ATOM 728 O O . LYS A 1 90 ? -7.292 -16.206 8.558 1.00 86.12 90 LYS A O 1
ATOM 733 N N . LEU A 1 91 ? -6.657 -15.047 6.732 1.00 84.31 91 LEU A N 1
ATOM 734 C CA . LEU A 1 91 ? -7.574 -15.733 5.823 1.00 84.31 91 LEU A CA 1
ATOM 735 C C . LEU A 1 91 ? -7.051 -17.147 5.559 1.00 84.31 91 LEU A C 1
ATOM 737 O O . LEU A 1 91 ? -5.847 -17.334 5.358 1.00 84.31 91 LEU A O 1
ATOM 741 N N . GLU A 1 92 ? -7.947 -18.131 5.570 1.00 72.19 92 GLU A N 1
ATOM 742 C CA . GLU A 1 92 ? -7.611 -19.492 5.161 1.00 72.19 92 GLU A CA 1
ATOM 743 C C . GLU A 1 92 ? -7.202 -19.490 3.682 1.00 72.19 92 GLU A C 1
ATOM 745 O O . GLU A 1 92 ? -7.776 -18.784 2.849 1.00 72.19 92 GLU A O 1
ATOM 750 N N . LYS A 1 93 ? -6.175 -20.272 3.341 1.00 63.91 93 LYS A N 1
ATOM 751 C CA . LYS A 1 93 ? -5.795 -20.461 1.942 1.00 63.91 93 LYS A CA 1
ATOM 752 C C . LYS A 1 93 ? -6.851 -21.348 1.290 1.00 63.91 93 LYS A C 1
ATOM 754 O O . LYS A 1 93 ? -6.875 -22.548 1.554 1.00 63.91 93 LYS A O 1
ATOM 759 N N . SER A 1 94 ? -7.675 -20.795 0.404 1.00 57.28 94 SER A N 1
ATOM 760 C CA . SER A 1 94 ? -8.443 -21.622 -0.527 1.00 57.28 94 SER A CA 1
ATOM 761 C C . SER A 1 94 ? -7.453 -22.487 -1.309 1.00 57.28 94 SER A C 1
ATOM 763 O O . SER A 1 94 ? -6.583 -21.963 -2.004 1.00 57.28 94 SER A O 1
ATOM 765 N N . GLY A 1 95 ? -7.538 -23.811 -1.146 1.00 50.88 95 GLY A N 1
ATOM 766 C CA . GLY A 1 95 ? -6.560 -24.801 -1.626 1.00 50.88 95 GLY A CA 1
ATOM 767 C C . GLY A 1 95 ? -6.398 -24.917 -3.149 1.00 50.88 95 GLY A C 1
ATOM 768 O O . GLY A 1 95 ? -5.874 -25.918 -3.622 1.00 50.88 95 GLY A O 1
ATOM 769 N N . ALA A 1 96 ? -6.857 -23.925 -3.914 1.00 54.00 96 ALA A N 1
ATOM 770 C CA . ALA A 1 96 ? -6.771 -23.859 -5.370 1.00 54.00 96 ALA A CA 1
ATOM 771 C C . ALA A 1 96 ? -5.529 -23.101 -5.886 1.00 54.00 96 ALA A C 1
ATOM 773 O O . ALA A 1 96 ? -5.250 -23.144 -7.079 1.00 54.00 96 ALA A O 1
ATOM 774 N N . ASP A 1 97 ? -4.780 -22.423 -5.011 1.00 50.97 97 ASP A N 1
ATOM 775 C CA . ASP A 1 97 ? -3.731 -21.473 -5.424 1.00 50.97 97 ASP A CA 1
ATOM 776 C C . ASP A 1 97 ? -2.290 -22.024 -5.383 1.00 50.97 97 ASP A C 1
ATOM 778 O O . ASP A 1 97 ? -1.367 -21.305 -5.757 1.00 50.97 97 ASP A O 1
ATOM 782 N N . ASP A 1 98 ? -2.084 -23.275 -4.952 1.00 44.62 98 ASP A N 1
ATOM 783 C CA . ASP A 1 98 ? -0.751 -23.888 -4.766 1.00 44.62 98 ASP A CA 1
ATOM 784 C C . ASP A 1 98 ? -0.353 -24.855 -5.906 1.00 44.62 98 ASP A C 1
ATOM 786 O O . ASP A 1 98 ? 0.411 -25.794 -5.689 1.00 44.62 98 ASP A O 1
ATOM 790 N N . ASP A 1 99 ? -0.836 -24.643 -7.137 1.00 45.81 99 ASP A N 1
ATOM 791 C CA . ASP A 1 99 ? -0.295 -25.340 -8.321 1.00 45.81 99 ASP A CA 1
ATOM 792 C C . ASP A 1 99 ? 0.812 -24.486 -8.977 1.00 45.81 99 ASP A C 1
ATOM 794 O O . ASP A 1 99 ? 0.714 -24.033 -10.115 1.00 45.81 99 ASP A O 1
ATOM 798 N N . ASP A 1 100 ? 1.890 -24.255 -8.217 1.00 48.84 100 ASP A N 1
ATOM 799 C CA . ASP A 1 100 ? 3.204 -23.779 -8.696 1.00 48.84 100 ASP A CA 1
ATOM 800 C C . ASP A 1 100 ? 4.052 -24.954 -9.225 1.00 48.84 100 ASP A C 1
ATOM 802 O O . ASP A 1 100 ? 5.277 -24.979 -9.134 1.00 48.84 100 ASP A O 1
ATOM 806 N N . ASN A 1 101 ? 3.402 -25.991 -9.758 1.00 40.91 101 ASN A N 1
ATOM 807 C CA . ASN A 1 101 ? 4.083 -27.091 -10.420 1.00 40.91 101 ASN A CA 1
ATOM 808 C C . ASN A 1 101 ? 3.786 -26.992 -11.915 1.00 40.91 101 ASN A C 1
ATOM 810 O O . ASN A 1 101 ? 2.667 -27.248 -12.350 1.00 40.91 101 ASN A O 1
ATOM 814 N N . GLY A 1 102 ? 4.794 -26.583 -12.691 1.00 43.28 102 GLY A N 1
ATOM 815 C CA . GLY A 1 102 ? 4.740 -26.287 -14.126 1.00 43.28 102 GLY A CA 1
ATOM 816 C C . GLY A 1 102 ? 4.278 -27.437 -15.028 1.00 43.28 102 GLY A C 1
ATOM 817 O O . GLY A 1 102 ? 5.037 -27.938 -15.856 1.00 43.28 102 GLY A O 1
ATOM 818 N N . LYS A 1 103 ? 3.010 -27.830 -14.923 1.00 39.72 103 LYS A N 1
ATOM 819 C CA . LYS A 1 103 ? 2.267 -28.497 -15.983 1.00 39.72 103 LYS A CA 1
ATOM 820 C C . LYS A 1 103 ? 1.521 -27.419 -16.746 1.00 39.72 103 LYS A C 1
ATOM 822 O O . LYS A 1 103 ? 0.445 -26.992 -16.340 1.00 39.72 103 LYS A O 1
ATOM 827 N N . GLU A 1 104 ? 2.087 -27.024 -17.882 1.00 41.31 104 GLU A N 1
ATOM 828 C CA . GLU A 1 104 ? 1.327 -26.407 -18.964 1.00 41.31 104 GLU A CA 1
ATOM 829 C C . GLU A 1 104 ? 0.155 -27.335 -19.320 1.00 41.31 104 GLU A C 1
ATOM 831 O O . GLU A 1 104 ? 0.268 -28.257 -20.130 1.00 41.31 104 GLU A O 1
ATOM 836 N N . ARG A 1 105 ? -1.000 -27.118 -18.688 1.00 41.84 105 ARG A N 1
ATOM 837 C CA . ARG A 1 105 ? -2.265 -27.468 -19.314 1.00 41.84 105 ARG A CA 1
ATOM 838 C C . ARG A 1 105 ? -2.433 -26.434 -20.411 1.00 41.84 105 ARG A C 1
ATOM 840 O O . ARG A 1 105 ? -2.710 -25.273 -20.127 1.00 41.84 105 ARG A O 1
ATOM 847 N N . VAL A 1 106 ? -2.189 -26.849 -21.650 1.00 42.78 106 VAL A N 1
ATOM 848 C CA . VAL A 1 106 ? -2.601 -26.101 -22.837 1.00 42.78 106 VAL A CA 1
ATOM 849 C C . VAL A 1 106 ? -4.117 -25.959 -22.737 1.00 42.78 106 VAL A C 1
ATOM 851 O O . VAL A 1 106 ? -4.861 -26.885 -23.053 1.00 42.78 106 VAL A O 1
ATOM 854 N N . MET A 1 107 ? -4.555 -24.843 -22.161 1.00 40.84 107 MET A N 1
ATOM 855 C CA . MET A 1 107 ? -5.958 -24.500 -22.017 1.00 40.84 107 MET A CA 1
ATOM 856 C C . MET A 1 107 ? -6.393 -23.897 -23.343 1.00 40.84 107 MET A C 1
ATOM 858 O O . MET A 1 107 ? -5.801 -22.930 -23.825 1.00 40.84 107 MET A O 1
ATOM 862 N N . ASP A 1 108 ? -7.361 -24.552 -23.970 1.00 36.41 108 ASP A N 1
ATOM 863 C CA . ASP A 1 108 ? -7.870 -24.171 -25.274 1.00 36.41 108 ASP A CA 1
ATOM 864 C C . ASP A 1 108 ? -8.461 -22.753 -25.214 1.00 36.41 108 ASP A C 1
ATOM 866 O O . ASP A 1 108 ? -9.100 -22.354 -24.238 1.00 36.41 108 ASP A O 1
ATOM 870 N N . SER A 1 109 ? -8.234 -21.978 -26.272 1.00 46.09 109 SER A N 1
ATOM 871 C CA . SER A 1 109 ? -8.533 -20.538 -26.365 1.00 46.09 109 SER A CA 1
ATOM 872 C C . SER A 1 109 ? -10.021 -20.163 -26.231 1.00 46.09 109 SER A C 1
ATOM 874 O O . SER A 1 109 ? -10.362 -18.981 -26.217 1.00 46.09 109 SER A O 1
ATOM 876 N N . ALA A 1 110 ? -10.904 -21.155 -26.104 1.00 43.44 110 ALA A N 1
ATOM 877 C CA . ALA A 1 110 ? -12.345 -20.994 -25.947 1.00 43.44 110 ALA A CA 1
ATOM 878 C C . ALA A 1 110 ? -12.810 -20.816 -24.484 1.00 43.44 110 ALA A C 1
ATOM 880 O O . ALA A 1 110 ? -13.938 -20.379 -24.274 1.00 43.44 110 ALA A O 1
ATOM 881 N N . ASP A 1 111 ? -11.967 -21.099 -23.481 1.00 40.75 111 ASP A N 1
ATOM 882 C CA . ASP A 1 111 ? -12.362 -21.069 -22.055 1.00 40.75 111 ASP A CA 1
ATOM 883 C C . ASP A 1 111 ? -12.011 -19.750 -21.334 1.00 40.75 111 ASP A C 1
ATOM 885 O O . ASP A 1 111 ? -12.356 -19.533 -20.174 1.00 40.75 111 ASP A O 1
ATOM 889 N N . MET A 1 112 ? -11.387 -18.791 -22.032 1.00 43.72 112 MET A N 1
ATOM 890 C CA . MET A 1 112 ? -11.092 -17.469 -21.455 1.00 43.72 112 MET A CA 1
ATOM 891 C C . MET A 1 112 ? -12.339 -16.565 -21.320 1.00 43.72 112 MET A C 1
ATOM 893 O O . MET A 1 112 ? -12.253 -15.440 -20.834 1.00 43.72 112 MET A O 1
ATOM 897 N N . GLY A 1 113 ? -13.509 -17.047 -21.744 1.00 35.88 113 GLY A N 1
ATOM 898 C CA . GLY A 1 113 ? -14.803 -16.418 -21.460 1.00 35.88 113 GLY A CA 1
ATOM 899 C C . GLY A 1 113 ? -15.492 -16.943 -20.195 1.00 35.88 113 GLY A C 1
ATOM 900 O O . GLY A 1 113 ? -16.468 -16.342 -19.770 1.00 35.88 113 GLY A O 1
ATOM 901 N N . SER A 1 114 ? -15.001 -18.038 -19.601 1.00 37.97 114 SER A N 1
ATOM 902 C CA . SER A 1 114 ? -15.697 -18.806 -18.551 1.00 37.97 114 SER A CA 1
ATOM 903 C C . SER A 1 114 ? -15.235 -18.476 -17.121 1.00 37.97 114 SER A C 1
ATOM 905 O O . SER A 1 114 ? -15.950 -18.714 -16.157 1.00 37.97 114 SER A O 1
ATOM 907 N N . LEU A 1 115 ? -14.061 -17.850 -16.955 1.00 44.12 115 LEU A N 1
ATOM 908 C CA . LEU A 1 115 ? -13.563 -17.379 -15.646 1.00 44.12 115 LEU A CA 1
ATOM 909 C C . LEU A 1 115 ? -14.076 -15.980 -15.251 1.00 44.12 115 LEU A C 1
ATOM 911 O O . LEU A 1 115 ? -13.628 -15.419 -14.256 1.00 44.12 115 LEU A O 1
ATOM 915 N N . ILE A 1 116 ? -14.989 -15.409 -16.040 1.00 45.38 116 ILE A N 1
ATOM 916 C CA . ILE A 1 116 ? -15.666 -14.131 -15.767 1.00 45.38 116 ILE A CA 1
ATOM 917 C C . ILE A 1 116 ? -17.183 -14.383 -15.681 1.00 45.38 116 ILE A C 1
ATOM 919 O O . ILE A 1 116 ? -17.980 -13.607 -16.198 1.00 45.38 116 ILE A O 1
ATOM 923 N N . ASP A 1 117 ? -17.578 -15.513 -15.087 1.00 43.97 117 ASP A N 1
ATOM 924 C CA . ASP A 1 117 ? -18.980 -15.855 -14.812 1.00 43.97 117 ASP A CA 1
ATOM 925 C C . ASP A 1 117 ? -19.188 -16.179 -13.325 1.00 43.97 117 ASP A C 1
ATOM 927 O O . ASP A 1 117 ? -19.741 -17.200 -12.934 1.00 43.97 117 ASP A O 1
ATOM 931 N N . GLU A 1 118 ? -18.723 -15.276 -12.468 1.00 49.56 118 GLU A N 1
ATOM 932 C CA . GLU A 1 118 ? -19.447 -14.938 -11.250 1.00 49.56 118 GLU A CA 1
ATOM 933 C C . GLU A 1 118 ? -19.789 -13.463 -11.403 1.00 49.56 118 GLU A C 1
ATOM 935 O O . GLU A 1 118 ? -18.927 -12.638 -11.701 1.00 49.56 118 GLU A O 1
ATOM 940 N N . THR A 1 119 ? -21.064 -13.120 -11.293 1.00 48.69 119 THR A N 1
ATOM 941 C CA . THR A 1 119 ? -21.536 -11.741 -11.310 1.00 48.69 119 THR A CA 1
ATOM 942 C C . THR A 1 119 ? -20.854 -10.957 -10.186 1.00 48.69 119 THR A C 1
ATOM 944 O O . THR A 1 119 ? -21.367 -10.919 -9.065 1.00 48.69 119 THR A O 1
ATOM 947 N N . ASP A 1 120 ? -19.703 -10.349 -10.486 1.00 56.78 120 ASP A N 1
ATOM 948 C CA . ASP A 1 120 ? -18.995 -9.396 -9.637 1.00 56.78 120 ASP A CA 1
ATOM 949 C C . ASP A 1 120 ? -19.983 -8.277 -9.328 1.00 56.78 120 ASP A C 1
ATOM 951 O O . ASP A 1 120 ? -20.215 -7.350 -10.113 1.00 56.78 120 ASP A O 1
ATOM 955 N N . THR A 1 121 ? -20.661 -8.416 -8.195 1.00 68.50 121 THR A N 1
ATOM 956 C CA . THR A 1 121 ? -21.629 -7.437 -7.738 1.00 68.50 121 THR A CA 1
ATOM 957 C C . THR A 1 121 ? -20.826 -6.191 -7.408 1.00 68.50 121 THR A C 1
ATOM 959 O O . THR A 1 121 ? -20.143 -6.109 -6.391 1.00 68.50 121 THR A O 1
ATOM 962 N N . TYR A 1 122 ? -20.825 -5.240 -8.337 1.00 77.75 122 TYR A N 1
ATOM 963 C CA . TYR A 1 122 ? -19.980 -4.064 -8.244 1.00 77.75 122 TYR A CA 1
ATOM 964 C C . TYR A 1 122 ? -20.517 -3.103 -7.180 1.00 77.75 122 TYR A C 1
ATOM 966 O O . TYR A 1 122 ? -21.549 -2.450 -7.359 1.00 77.75 122 TYR A O 1
ATOM 974 N N . PHE A 1 123 ? -19.778 -2.969 -6.080 1.00 80.38 123 PHE A N 1
ATOM 975 C CA . PHE A 1 123 ? -20.054 -1.983 -5.041 1.00 80.38 123 PHE A CA 1
ATOM 976 C C . PHE A 1 123 ? -19.181 -0.741 -5.237 1.00 80.38 123 PHE A C 1
ATOM 978 O O . PHE A 1 123 ? -17.978 -0.752 -4.995 1.00 80.38 123 PHE A O 1
ATOM 985 N N . ALA A 1 124 ? -19.797 0.378 -5.626 1.00 83.69 124 ALA A N 1
ATOM 986 C CA . ALA A 1 124 ? -19.079 1.641 -5.827 1.00 83.69 124 ALA A CA 1
ATOM 987 C C . ALA A 1 124 ? -18.590 2.299 -4.517 1.00 83.69 124 ALA A C 1
ATOM 989 O O . ALA A 1 124 ? -17.749 3.199 -4.552 1.00 83.69 124 ALA A O 1
ATOM 990 N N . LYS A 1 125 ? -19.155 1.913 -3.363 1.00 86.19 125 LYS A N 1
ATOM 991 C CA . LYS A 1 125 ? -18.845 2.477 -2.040 1.00 86.19 125 LYS A CA 1
ATOM 992 C C . LYS A 1 125 ? -18.806 1.394 -0.969 1.00 86.19 125 LYS A C 1
ATOM 994 O O . LYS A 1 125 ? -19.451 0.359 -1.100 1.00 86.19 125 LYS A O 1
ATOM 999 N N . TYR A 1 126 ? -18.101 1.693 0.119 1.00 89.75 126 TYR A N 1
ATOM 1000 C CA . TYR A 1 126 ? -18.071 0.850 1.306 1.00 89.75 126 TYR A CA 1
ATOM 1001 C C . TYR A 1 126 ? -19.452 0.689 1.944 1.00 89.75 126 TYR A C 1
ATOM 1003 O O . TYR A 1 126 ? -20.191 1.663 2.105 1.00 89.75 126 TYR A O 1
ATOM 1011 N N . LEU A 1 127 ? -19.759 -0.540 2.360 1.00 90.88 127 LEU A N 1
ATOM 1012 C CA . LEU A 1 127 ? -20.932 -0.848 3.172 1.00 90.88 127 LEU A CA 1
ATOM 1013 C C . LEU A 1 127 ? -20.542 -0.691 4.640 1.00 90.88 127 LEU A C 1
ATOM 1015 O O . LEU A 1 127 ? -19.857 -1.538 5.198 1.00 90.88 127 LEU A O 1
ATOM 1019 N N . THR A 1 128 ? -20.949 0.405 5.265 1.00 91.81 128 THR A N 1
ATOM 1020 C CA . THR A 1 128 ? -20.501 0.782 6.612 1.00 91.81 128 THR A CA 1
ATOM 1021 C C . THR A 1 128 ? -21.404 0.253 7.723 1.00 91.81 128 THR A C 1
ATOM 1023 O O . THR A 1 128 ? -21.351 0.755 8.835 1.00 91.81 128 THR A O 1
ATOM 1026 N N . ASN A 1 129 ? -22.256 -0.742 7.477 1.00 88.94 129 ASN A N 1
ATOM 1027 C CA . ASN A 1 129 ? -23.120 -1.291 8.527 1.00 88.94 129 ASN A CA 1
ATOM 1028 C C . ASN A 1 129 ? -22.276 -2.069 9.567 1.00 88.94 129 ASN A C 1
ATOM 1030 O O . ASN A 1 129 ? -21.521 -2.954 9.156 1.00 88.94 129 ASN A O 1
ATOM 1034 N N . PRO A 1 130 ? -22.414 -1.808 10.886 1.00 87.12 130 PRO A N 1
ATOM 1035 C CA . PRO A 1 130 ? -21.684 -2.535 11.930 1.00 87.12 130 PRO A CA 1
ATOM 1036 C C . PRO A 1 130 ? -21.795 -4.057 11.839 1.00 87.12 130 PRO A C 1
ATOM 1038 O O . PRO A 1 130 ? -20.802 -4.755 12.030 1.00 87.12 130 PRO A O 1
ATOM 1041 N N . LYS A 1 131 ? -22.972 -4.570 11.459 1.00 87.31 131 LYS A N 1
ATOM 1042 C CA . LYS A 1 131 ? -23.230 -6.013 11.326 1.00 87.31 131 LYS A CA 1
ATOM 1043 C C . LYS A 1 131 ? -22.461 -6.662 10.171 1.00 87.31 131 LYS A C 1
ATOM 1045 O O . LYS A 1 131 ? -22.297 -7.874 10.158 1.00 87.31 131 LYS A O 1
ATOM 1050 N N . LEU A 1 132 ? -22.008 -5.870 9.196 1.00 89.62 132 LEU A N 1
ATOM 1051 C CA . LEU A 1 132 ? -21.304 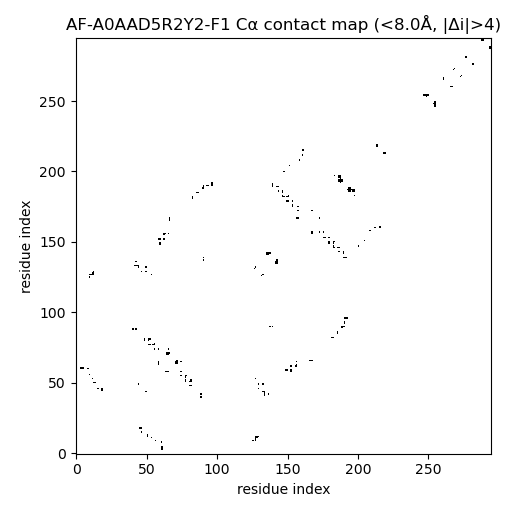-6.365 8.011 1.00 89.62 132 LEU A CA 1
ATOM 1052 C C . LEU A 1 132 ? -19.790 -6.377 8.179 1.00 89.62 132 LEU A C 1
ATOM 1054 O O . LEU A 1 132 ? -19.120 -7.077 7.425 1.00 89.62 132 LEU A O 1
ATOM 1058 N N . LEU A 1 133 ? -19.239 -5.621 9.134 1.00 90.00 133 LEU A N 1
ATOM 1059 C CA . LEU A 1 133 ? -17.790 -5.469 9.235 1.00 90.00 133 LEU A CA 1
ATOM 1060 C C . LEU A 1 133 ? -17.106 -6.824 9.447 1.00 90.00 133 LEU A C 1
ATOM 1062 O O . LEU A 1 133 ? -16.090 -7.086 8.822 1.00 90.00 133 LEU A O 1
ATOM 1066 N N . GLN A 1 134 ? -17.688 -7.717 10.246 1.00 89.75 134 GLN A N 1
ATOM 1067 C CA . GLN A 1 134 ? -17.151 -9.066 10.432 1.00 89.75 134 GLN A CA 1
ATOM 1068 C C . GLN A 1 134 ? -17.047 -9.843 9.112 1.00 89.75 134 GLN A C 1
ATOM 1070 O O . GLN A 1 134 ? -15.991 -10.394 8.811 1.00 89.75 134 GLN A O 1
ATOM 1075 N N . LEU A 1 135 ? -18.110 -9.831 8.304 1.00 89.81 135 LEU A N 1
ATOM 1076 C CA . LEU A 1 135 ? -18.129 -10.482 6.995 1.00 89.81 135 LEU A CA 1
ATOM 1077 C C . LEU A 1 135 ? -17.098 -9.851 6.049 1.00 89.81 135 LEU A C 1
ATOM 1079 O O . LEU A 1 135 ? -16.336 -10.555 5.395 1.00 89.81 135 LEU A O 1
ATOM 1083 N N . GLN A 1 136 ? -17.011 -8.521 6.035 1.00 91.19 136 GLN A N 1
ATOM 1084 C CA . GLN A 1 136 ? -16.034 -7.784 5.231 1.00 91.19 136 GLN A CA 1
ATOM 1085 C C . GLN A 1 136 ? -14.593 -8.083 5.645 1.00 91.19 136 GLN A C 1
ATOM 1087 O O . GLN A 1 136 ? -13.710 -8.181 4.800 1.00 91.19 136 GLN A O 1
ATOM 1092 N N . LEU A 1 137 ? -14.329 -8.265 6.940 1.00 91.00 137 LEU A N 1
ATOM 1093 C CA . LEU A 1 137 ? -13.007 -8.649 7.424 1.00 91.00 137 LEU A CA 1
ATOM 1094 C C . LEU A 1 137 ? -12.603 -10.062 6.986 1.00 91.00 137 LEU A C 1
ATOM 1096 O O . LEU A 1 137 ? -11.406 -10.346 6.962 1.00 91.00 137 LEU A O 1
ATOM 1100 N N . ASN A 1 138 ? -13.547 -10.925 6.617 1.00 89.69 138 ASN A N 1
ATOM 1101 C CA . ASN A 1 138 ? -13.263 -12.238 6.034 1.00 89.69 138 ASN A CA 1
ATOM 1102 C C . ASN A 1 138 ? -13.131 -12.203 4.499 1.00 89.69 138 ASN A C 1
ATOM 1104 O O . ASN A 1 138 ? -12.660 -13.171 3.910 1.00 89.69 138 ASN A O 1
ATOM 1108 N N . ASP A 1 139 ? -13.442 -11.078 3.850 1.00 90.31 139 ASP A N 1
ATOM 1109 C CA . ASP A 1 139 ? -13.266 -10.888 2.409 1.00 90.31 139 ASP A CA 1
ATOM 1110 C C . ASP A 1 139 ? -11.824 -10.457 2.063 1.00 90.31 139 ASP A C 1
ATOM 1112 O O . ASP A 1 139 ? -11.277 -9.466 2.567 1.00 90.31 139 ASP A O 1
ATOM 1116 N N . SER A 1 140 ? -11.193 -11.204 1.156 1.00 91.88 140 SER A N 1
ATOM 1117 C CA . SER A 1 140 ? -9.838 -10.940 0.675 1.00 91.88 140 SER A CA 1
ATOM 1118 C C . SER A 1 140 ? -9.718 -9.638 -0.121 1.00 91.88 140 SER A C 1
ATOM 1120 O O . SER A 1 140 ? -8.725 -8.917 0.037 1.00 91.88 140 SER A O 1
ATOM 1122 N N . GLN A 1 141 ? -10.719 -9.284 -0.931 1.00 90.88 141 GLN A N 1
ATOM 1123 C CA . GLN A 1 141 ? -10.726 -8.045 -1.713 1.00 90.88 141 GLN A CA 1
ATOM 1124 C C . GLN A 1 141 ? -10.865 -6.836 -0.797 1.00 90.88 141 GLN A C 1
ATOM 1126 O O . GLN A 1 141 ? -10.094 -5.879 -0.912 1.00 90.88 141 GLN A O 1
ATOM 1131 N N . PHE A 1 142 ? -11.764 -6.910 0.185 1.00 93.12 142 PHE A N 1
ATOM 1132 C CA . PHE A 1 142 ? -11.917 -5.859 1.183 1.00 93.12 142 PHE A CA 1
ATOM 1133 C C . PHE A 1 142 ? -10.612 -5.591 1.948 1.00 93.12 142 PHE A C 1
ATOM 1135 O O . PHE A 1 142 ? -10.185 -4.435 2.066 1.00 93.12 142 PHE A O 1
ATOM 1142 N N . ARG A 1 143 ? -9.910 -6.647 2.391 1.00 94.44 143 ARG A N 1
ATOM 1143 C CA . ARG A 1 143 ? -8.588 -6.502 3.026 1.00 94.44 143 ARG A CA 1
ATOM 1144 C C . ARG A 1 143 ? -7.570 -5.846 2.103 1.00 94.44 143 ARG A C 1
ATOM 1146 O O . ARG A 1 143 ? -6.823 -4.976 2.554 1.00 94.44 143 ARG A O 1
ATOM 1153 N N . ARG A 1 144 ? -7.540 -6.217 0.818 1.00 95.25 144 ARG A N 1
ATOM 1154 C CA . ARG A 1 144 ? -6.651 -5.588 -0.174 1.00 95.25 144 ARG A CA 1
ATOM 1155 C C . ARG A 1 144 ? -6.924 -4.101 -0.307 1.00 95.25 144 ARG A C 1
ATOM 1157 O O . ARG A 1 144 ? -5.971 -3.326 -0.280 1.00 95.25 144 ARG A O 1
ATOM 1164 N N . TYR A 1 145 ? -8.189 -3.697 -0.408 1.00 94.88 145 TYR A N 1
ATOM 1165 C CA . TYR A 1 145 ? -8.557 -2.286 -0.523 1.00 94.88 145 TYR A CA 1
ATOM 1166 C C . TYR A 1 145 ? -8.060 -1.481 0.676 1.00 94.88 145 TYR A C 1
ATOM 1168 O O . TYR A 1 145 ? -7.405 -0.455 0.490 1.00 94.88 145 TYR A O 1
ATOM 1176 N N . PHE A 1 146 ? -8.302 -1.979 1.892 1.00 96.25 146 PHE A N 1
ATOM 1177 C CA . PHE A 1 146 ? -7.842 -1.323 3.113 1.00 96.25 146 PHE A CA 1
ATOM 1178 C C . PHE A 1 146 ? -6.311 -1.224 3.168 1.00 96.25 146 PHE A C 1
ATOM 1180 O O . PHE A 1 146 ? -5.757 -0.149 3.395 1.00 96.25 146 PHE A O 1
ATOM 1187 N N . LEU A 1 147 ? -5.609 -2.337 2.931 1.00 97.44 147 LEU A N 1
ATOM 1188 C CA . LEU A 1 147 ? -4.147 -2.388 2.998 1.00 97.44 147 LEU A CA 1
ATOM 1189 C C . LEU A 1 147 ? -3.495 -1.482 1.946 1.00 97.44 147 LEU A C 1
ATOM 1191 O O . LEU A 1 147 ? -2.525 -0.795 2.253 1.00 97.44 147 LEU A O 1
ATOM 1195 N N . ILE A 1 148 ? -4.039 -1.428 0.727 1.00 97.38 148 ILE A N 1
ATOM 1196 C CA . ILE A 1 148 ? -3.550 -0.529 -0.325 1.00 97.38 148 ILE A CA 1
ATOM 1197 C C . ILE A 1 148 ? -3.751 0.935 0.072 1.00 97.38 148 ILE A C 1
ATOM 1199 O O . ILE A 1 148 ? -2.814 1.721 -0.056 1.00 97.38 148 ILE A O 1
ATOM 1203 N N . GLN A 1 149 ? -4.930 1.309 0.580 1.00 96.56 149 GLN A N 1
ATOM 1204 C CA . GLN A 1 149 ? -5.173 2.674 1.061 1.00 96.56 149 GLN A CA 1
ATOM 1205 C C . GLN A 1 149 ? -4.200 3.067 2.172 1.00 96.56 149 GLN A C 1
ATOM 1207 O O . GLN A 1 149 ? -3.663 4.176 2.158 1.00 96.56 149 GLN A O 1
ATOM 1212 N N . PHE A 1 150 ? -3.914 2.138 3.085 1.00 98.06 150 PHE A N 1
ATOM 1213 C CA . PHE A 1 150 ? -2.935 2.345 4.142 1.00 98.06 150 PHE A CA 1
ATOM 1214 C C . PHE A 1 150 ? -1.525 2.576 3.583 1.00 98.06 150 PHE A C 1
ATOM 1216 O O . PHE A 1 150 ? -0.863 3.536 3.970 1.00 98.06 150 PHE A O 1
ATOM 1223 N N . ILE A 1 151 ? -1.072 1.753 2.632 1.00 97.62 151 ILE A N 1
ATOM 1224 C CA . ILE A 1 151 ? 0.255 1.903 2.012 1.00 97.62 151 ILE A CA 1
ATOM 1225 C C . ILE A 1 151 ? 0.360 3.231 1.246 1.00 97.62 151 ILE A C 1
ATOM 1227 O O . ILE A 1 151 ? 1.384 3.906 1.359 1.00 97.62 151 ILE A O 1
ATOM 1231 N N . ILE A 1 152 ? -0.687 3.630 0.512 1.00 95.81 152 ILE A N 1
ATOM 1232 C CA . ILE A 1 152 ? -0.746 4.924 -0.189 1.00 95.81 152 ILE A CA 1
ATOM 1233 C C . ILE A 1 152 ? -0.616 6.079 0.812 1.00 95.81 152 ILE A C 1
ATOM 1235 O O . ILE A 1 152 ? 0.159 7.008 0.582 1.00 95.81 152 ILE A O 1
ATOM 1239 N N . LEU A 1 153 ? -1.328 6.012 1.943 1.00 95.06 153 LEU A N 1
ATOM 1240 C CA . LEU A 1 153 ? -1.220 7.010 3.007 1.00 95.06 153 LEU A CA 1
ATOM 1241 C C . LEU A 1 153 ? 0.206 7.078 3.567 1.00 95.06 153 LEU A C 1
ATOM 1243 O O . LEU A 1 153 ? 0.760 8.173 3.661 1.00 95.06 153 LEU A O 1
ATOM 1247 N N . CYS A 1 154 ? 0.811 5.932 3.901 1.00 95.25 154 CYS A N 1
ATOM 1248 C CA . CYS A 1 154 ? 2.189 5.862 4.395 1.00 95.25 154 CYS A CA 1
ATOM 1249 C C . CYS A 1 154 ? 3.182 6.501 3.419 1.00 95.25 154 CYS A C 1
ATOM 1251 O O . CYS A 1 154 ? 4.032 7.289 3.834 1.00 95.25 154 CYS A O 1
ATOM 1253 N N . GLN A 1 155 ? 3.058 6.198 2.125 1.00 93.12 155 GLN A N 1
ATOM 1254 C CA . GLN A 1 155 ? 3.901 6.784 1.084 1.00 93.12 155 GLN A CA 1
ATOM 1255 C C . GLN A 1 155 ? 3.720 8.302 0.996 1.00 93.12 155 GLN A C 1
ATOM 1257 O O . GLN A 1 155 ? 4.704 9.034 0.922 1.00 93.12 155 GLN A O 1
ATOM 1262 N N . TYR A 1 156 ? 2.483 8.794 1.071 1.00 91.12 156 TYR A N 1
ATOM 1263 C CA . TYR A 1 156 ? 2.215 10.228 1.039 1.00 91.12 156 TYR A CA 1
ATOM 1264 C C . TYR A 1 156 ? 2.850 10.971 2.225 1.00 91.12 156 TYR A C 1
ATOM 1266 O O . TYR A 1 156 ? 3.541 11.966 2.020 1.00 91.12 156 TYR A O 1
ATOM 1274 N N . ILE A 1 157 ? 2.651 10.494 3.460 1.00 90.56 157 ILE A N 1
ATOM 1275 C CA . ILE A 1 157 ? 3.135 11.195 4.666 1.00 90.56 157 ILE A CA 1
ATOM 1276 C C . ILE A 1 157 ? 4.656 11.097 4.859 1.00 90.56 157 ILE A C 1
ATOM 1278 O O . ILE A 1 157 ? 5.231 11.917 5.572 1.00 90.56 157 ILE A O 1
ATOM 1282 N N . THR A 1 158 ? 5.307 10.111 4.234 1.00 89.69 158 THR A N 1
ATOM 1283 C CA . THR A 1 158 ? 6.776 9.964 4.232 1.00 89.69 158 THR A CA 1
ATOM 1284 C C . THR A 1 158 ? 7.444 10.690 3.068 1.00 89.69 158 THR A C 1
ATOM 1286 O O . THR A 1 158 ? 8.626 11.036 3.156 1.00 89.69 158 THR A O 1
ATOM 1289 N N . SER A 1 159 ? 6.709 10.954 1.986 1.00 84.25 159 SER A N 1
ATOM 1290 C CA . SER A 1 159 ? 7.250 11.645 0.824 1.00 84.25 159 SER A CA 1
ATOM 1291 C C . SER A 1 159 ? 7.556 13.110 1.135 1.00 84.25 159 SER A C 1
ATOM 1293 O O . SER A 1 159 ? 6.754 13.854 1.701 1.00 84.25 159 SER A O 1
ATOM 1295 N N . LYS A 1 160 ? 8.739 13.567 0.720 1.00 67.00 160 LYS A N 1
ATOM 1296 C CA . LYS A 1 160 ? 9.224 14.939 0.931 1.00 67.00 160 LYS A CA 1
ATOM 1297 C C . LYS A 1 160 ? 8.639 15.904 -0.106 1.00 67.00 160 LYS A C 1
ATOM 1299 O O . LYS A 1 160 ? 9.357 16.700 -0.712 1.00 67.00 160 LYS A O 1
ATOM 1304 N N . THR A 1 161 ? 7.333 15.862 -0.357 1.00 59.19 161 THR A N 1
ATOM 1305 C CA . THR A 1 161 ? 6.703 16.745 -1.346 1.00 59.19 161 THR A CA 1
ATOM 1306 C C . THR A 1 161 ? 6.517 18.153 -0.783 1.00 59.19 161 THR A C 1
ATOM 1308 O O . THR A 1 161 ? 5.438 18.452 -0.296 1.00 59.19 161 THR A O 1
ATOM 1311 N N . LYS A 1 162 ? 7.556 19.007 -0.839 1.00 52.41 162 LYS A N 1
ATOM 1312 C CA . LYS A 1 162 ? 7.603 20.502 -0.788 1.00 52.41 162 LYS A CA 1
ATOM 1313 C C . LYS A 1 162 ? 6.577 21.301 0.062 1.00 52.41 162 LYS A C 1
ATOM 1315 O O . LYS A 1 162 ? 6.484 22.520 -0.091 1.00 52.41 162 LYS A O 1
ATOM 1320 N N . GLN A 1 163 ? 5.818 20.691 0.961 1.00 56.56 163 GLN A N 1
ATOM 1321 C CA . GLN A 1 163 ? 4.936 21.364 1.904 1.00 56.56 163 GLN A CA 1
ATOM 1322 C C . GLN A 1 163 ? 5.821 21.810 3.064 1.00 56.56 163 GLN A C 1
ATOM 1324 O O . GLN A 1 163 ? 6.359 20.993 3.804 1.00 56.56 163 GLN A O 1
ATOM 1329 N N . ARG A 1 164 ? 6.048 23.123 3.178 1.00 52.59 164 ARG A N 1
ATOM 1330 C CA . ARG A 1 164 ? 7.105 23.705 4.029 1.00 52.59 164 ARG A CA 1
ATOM 1331 C C . ARG A 1 164 ? 6.955 23.432 5.536 1.00 52.59 164 ARG A C 1
ATOM 1333 O O . ARG A 1 164 ? 7.863 23.788 6.273 1.00 52.59 164 ARG A O 1
ATOM 1340 N N . ASN A 1 165 ? 5.865 22.798 5.981 1.00 58.91 165 ASN A N 1
ATOM 1341 C CA . ASN A 1 165 ? 5.496 22.661 7.396 1.00 58.91 165 ASN A CA 1
ATOM 1342 C C . ASN A 1 165 ? 5.036 21.240 7.801 1.00 58.91 165 ASN A C 1
ATOM 1344 O O . ASN A 1 165 ? 4.403 21.090 8.840 1.00 58.91 165 ASN A O 1
ATOM 1348 N N . THR A 1 166 ? 5.299 20.205 6.998 1.00 69.62 166 THR A N 1
ATOM 1349 C CA . THR A 1 166 ? 4.838 18.831 7.277 1.00 69.62 166 THR A CA 1
ATOM 1350 C C . THR A 1 166 ? 6.030 17.887 7.423 1.00 69.62 166 THR A C 1
ATOM 1352 O O . THR A 1 166 ? 6.452 17.256 6.454 1.00 69.62 166 THR A O 1
ATOM 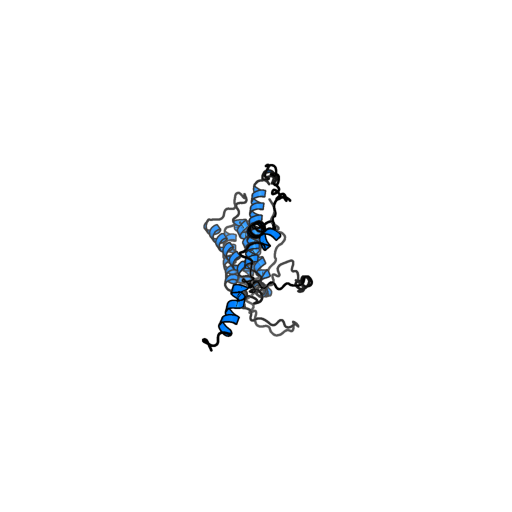1355 N N . SER A 1 167 ? 6.616 17.827 8.620 1.00 78.50 167 SER A N 1
ATOM 1356 C CA . SER A 1 167 ? 7.695 16.889 8.950 1.00 78.50 167 SER A CA 1
ATOM 1357 C C . SER A 1 167 ? 7.273 15.985 10.100 1.00 78.50 167 SER A C 1
ATOM 1359 O O . SER A 1 167 ? 6.864 16.481 11.149 1.00 78.50 167 SER A O 1
ATOM 1361 N N . LEU A 1 168 ? 7.401 14.675 9.904 1.00 86.38 168 LEU A N 1
ATOM 1362 C CA . LEU A 1 168 ? 7.233 13.685 10.963 1.00 86.38 168 LEU A CA 1
ATOM 1363 C C . LEU A 1 168 ? 8.466 13.667 11.880 1.00 86.38 168 LEU A C 1
ATOM 1365 O O . LEU A 1 168 ? 9.580 13.946 11.438 1.00 86.38 168 LEU A O 1
ATOM 1369 N N . SER A 1 169 ? 8.261 13.311 13.147 1.00 91.38 169 SER A N 1
ATOM 1370 C CA . SER A 1 169 ? 9.344 12.930 14.066 1.00 91.38 169 SER A CA 1
ATOM 1371 C C . SER A 1 169 ? 10.031 11.636 13.595 1.00 91.38 169 SER A C 1
ATOM 1373 O O . SER A 1 169 ? 9.437 10.841 12.860 1.00 91.38 169 SER A O 1
ATOM 1375 N N . ASP A 1 170 ? 11.256 11.379 14.054 1.00 93.00 170 ASP A N 1
ATOM 1376 C CA . ASP A 1 170 ? 11.979 10.132 13.774 1.00 93.00 170 ASP A CA 1
ATOM 1377 C C . ASP A 1 170 ? 11.189 8.901 14.253 1.00 93.00 170 ASP A C 1
ATOM 1379 O O . ASP A 1 170 ? 11.053 7.920 13.517 1.00 93.00 170 ASP A O 1
ATOM 1383 N N . ASP A 1 171 ? 10.572 8.983 15.437 1.00 95.06 171 ASP A N 1
ATOM 1384 C CA . ASP A 1 171 ? 9.733 7.910 15.990 1.00 95.06 171 ASP A CA 1
ATOM 1385 C C . ASP A 1 171 ? 8.483 7.663 15.135 1.00 95.06 171 ASP A C 1
ATOM 1387 O O . ASP A 1 171 ? 8.100 6.520 14.880 1.00 95.06 171 ASP A O 1
ATOM 1391 N N . GLN A 1 172 ? 7.865 8.741 14.645 1.00 94.94 172 GLN A N 1
ATOM 1392 C CA . GLN A 1 172 ? 6.696 8.665 13.770 1.00 94.94 172 GLN A CA 1
ATOM 1393 C C . GLN A 1 172 ? 7.065 8.047 12.421 1.00 94.94 172 GLN A C 1
ATOM 1395 O O . GLN A 1 172 ? 6.361 7.173 11.920 1.00 94.94 172 GLN A O 1
ATOM 1400 N N . THR A 1 173 ? 8.201 8.451 11.856 1.00 94.56 173 THR A N 1
ATOM 1401 C CA . THR A 1 173 ? 8.723 7.911 10.596 1.00 94.56 173 THR A CA 1
ATOM 1402 C C . THR A 1 173 ? 9.019 6.419 10.724 1.00 94.56 173 THR A C 1
ATOM 1404 O O . THR A 1 173 ? 8.638 5.630 9.858 1.00 94.56 173 THR A O 1
ATOM 1407 N N . LYS A 1 174 ? 9.639 6.006 11.835 1.00 96.62 174 LYS A N 1
ATOM 1408 C CA . LYS A 1 174 ? 9.884 4.595 12.136 1.00 96.62 174 LYS A CA 1
ATOM 1409 C C . LYS A 1 174 ? 8.576 3.803 12.225 1.00 96.62 174 LYS A C 1
ATOM 1411 O O . LYS A 1 174 ? 8.458 2.776 11.561 1.00 96.62 174 LYS A O 1
ATOM 1416 N N . PHE A 1 175 ? 7.586 4.307 12.966 1.00 97.56 175 PHE A N 1
ATOM 1417 C CA . PHE A 1 175 ? 6.266 3.678 13.073 1.00 97.56 175 PHE A CA 1
ATOM 1418 C C . PHE A 1 175 ? 5.594 3.491 11.704 1.00 97.56 175 PHE A C 1
ATOM 1420 O O . PHE A 1 175 ? 5.035 2.427 11.428 1.00 97.56 175 PHE A O 1
ATOM 1427 N N . VAL A 1 176 ? 5.663 4.501 10.830 1.00 96.88 176 VAL A N 1
ATOM 1428 C CA . VAL A 1 176 ? 5.071 4.435 9.486 1.00 96.88 176 VAL A CA 1
ATOM 1429 C C . VAL A 1 176 ? 5.760 3.384 8.631 1.00 96.88 176 VAL A C 1
ATOM 1431 O O . VAL A 1 176 ? 5.073 2.563 8.031 1.00 96.88 176 VAL A O 1
ATOM 1434 N N . ASN A 1 177 ? 7.092 3.359 8.617 1.00 96.62 177 ASN A N 1
ATOM 1435 C CA . ASN A 1 177 ? 7.855 2.384 7.837 1.00 96.62 177 ASN A CA 1
ATOM 1436 C C . ASN A 1 177 ? 7.587 0.943 8.308 1.00 96.62 177 ASN A C 1
ATOM 1438 O O . ASN A 1 177 ? 7.366 0.049 7.491 1.00 96.62 177 ASN A O 1
ATOM 1442 N N . GLU A 1 178 ? 7.543 0.715 9.624 1.00 97.94 178 GLU A N 1
ATOM 1443 C CA . GLU A 1 178 ? 7.207 -0.593 10.200 1.00 97.94 178 GLU A CA 1
ATOM 1444 C C . GLU A 1 178 ? 5.768 -1.013 9.862 1.00 97.94 178 GLU A C 1
ATOM 1446 O O . GLU A 1 178 ? 5.520 -2.163 9.487 1.00 97.94 178 GLU A O 1
ATOM 1451 N N . SER A 1 179 ? 4.819 -0.077 9.940 1.00 97.88 179 SER A N 1
ATOM 1452 C CA . SER A 1 179 ? 3.414 -0.320 9.591 1.00 97.88 179 SER A CA 1
ATOM 1453 C C . SER A 1 179 ? 3.231 -0.591 8.096 1.00 97.88 179 SER A C 1
ATOM 1455 O O . SER A 1 179 ? 2.445 -1.462 7.720 1.00 97.88 179 SER A O 1
ATOM 1457 N N . GLN A 1 180 ? 3.983 0.099 7.239 1.00 97.50 180 GLN A N 1
ATOM 1458 C CA . GLN A 1 180 ? 3.965 -0.103 5.793 1.00 97.50 180 GLN A CA 1
ATOM 1459 C C . GLN A 1 180 ? 4.500 -1.492 5.420 1.00 97.50 180 GLN A C 1
ATOM 1461 O O . GLN A 1 180 ? 3.844 -2.217 4.670 1.00 97.50 180 GLN A O 1
ATOM 1466 N N . GLU A 1 181 ? 5.634 -1.917 5.989 1.00 97.62 181 GLU A N 1
ATOM 1467 C CA . GLU A 1 181 ? 6.168 -3.268 5.758 1.00 97.62 181 GLU A CA 1
ATOM 1468 C C . GLU A 1 181 ? 5.213 -4.347 6.287 1.00 97.62 181 GLU A C 1
ATOM 1470 O O . GLU A 1 181 ? 5.006 -5.383 5.647 1.00 97.62 181 GLU A O 1
ATOM 1475 N N . LYS A 1 182 ? 4.559 -4.093 7.428 1.00 97.62 182 LYS A N 1
ATOM 1476 C CA . LYS A 1 182 ? 3.503 -4.969 7.947 1.00 97.62 182 LYS A CA 1
ATOM 1477 C C . LYS A 1 182 ? 2.343 -5.101 6.954 1.00 97.62 182 LYS A C 1
ATOM 1479 O O . LYS A 1 182 ? 1.875 -6.216 6.734 1.00 97.62 182 LYS A O 1
ATOM 1484 N N . CYS A 1 183 ? 1.919 -4.015 6.310 1.00 97.75 183 CYS A N 1
ATOM 1485 C CA . CYS A 1 183 ? 0.872 -4.060 5.286 1.00 97.75 183 CYS A CA 1
ATOM 1486 C C . CYS A 1 183 ? 1.297 -4.860 4.049 1.00 97.75 183 CYS A C 1
ATOM 1488 O O . CYS A 1 183 ? 0.523 -5.688 3.572 1.00 97.75 183 CYS A O 1
ATOM 1490 N N . TYR A 1 184 ? 2.533 -4.689 3.565 1.00 97.69 184 TYR A N 1
ATOM 1491 C CA . TYR A 1 184 ? 3.060 -5.507 2.466 1.00 97.69 184 TYR A CA 1
ATOM 1492 C C . TYR A 1 184 ? 3.107 -6.995 2.822 1.00 97.69 184 TYR A C 1
ATOM 1494 O O . TYR A 1 184 ? 2.767 -7.837 1.992 1.00 97.69 184 TYR A O 1
ATOM 1502 N N . ARG A 1 185 ? 3.480 -7.342 4.059 1.00 96.81 185 ARG A N 1
ATOM 1503 C CA . ARG A 1 185 ? 3.438 -8.729 4.542 1.00 96.81 185 ARG A CA 1
ATOM 1504 C C . ARG A 1 185 ? 2.017 -9.290 4.532 1.00 96.81 185 ARG A C 1
ATOM 1506 O O . ARG A 1 185 ? 1.812 -10.369 3.992 1.00 96.81 185 ARG A O 1
ATOM 1513 N N . LEU A 1 186 ? 1.046 -8.544 5.059 1.00 96.00 186 LEU A N 1
ATOM 1514 C CA . LEU A 1 186 ? -0.363 -8.952 5.060 1.00 96.00 186 LEU A CA 1
ATOM 1515 C C . LEU A 1 186 ? -0.925 -9.097 3.635 1.00 96.00 186 LEU A C 1
ATOM 1517 O O . LEU A 1 186 ? -1.660 -10.044 3.366 1.00 96.00 186 LEU A O 1
ATOM 1521 N N . LEU A 1 187 ? -0.535 -8.227 2.695 1.00 95.62 187 LEU A N 1
ATOM 1522 C CA . LEU A 1 187 ? -0.909 -8.360 1.281 1.00 95.62 187 LEU A CA 1
ATOM 1523 C C . LEU A 1 187 ? -0.351 -9.638 0.647 1.00 95.62 187 LEU A C 1
ATOM 1525 O O . LEU A 1 187 ? -1.079 -10.319 -0.071 1.00 95.62 187 LEU A O 1
ATOM 1529 N N . ARG A 1 188 ? 0.909 -9.992 0.936 1.00 95.38 188 ARG A N 1
ATOM 1530 C CA . ARG A 1 188 ? 1.520 -11.245 0.452 1.00 95.38 188 ARG A CA 1
ATOM 1531 C C . ARG A 1 188 ? 0.780 -12.479 0.964 1.00 95.38 188 ARG A C 1
ATOM 1533 O O . ARG A 1 188 ? 0.684 -13.468 0.245 1.00 95.38 188 ARG A O 1
ATOM 1540 N N . GLU A 1 189 ? 0.254 -12.402 2.183 1.00 92.50 189 GLU A N 1
ATOM 1541 C CA . GLU A 1 189 ? -0.541 -13.458 2.816 1.00 92.50 189 GLU A CA 1
ATOM 1542 C C . GLU A 1 189 ? -2.006 -13.493 2.334 1.00 92.50 189 GLU A C 1
ATOM 1544 O O . GLU A 1 189 ? -2.705 -14.468 2.593 1.00 92.50 189 GLU A O 1
ATOM 1549 N N . THR A 1 190 ? -2.480 -12.467 1.616 1.00 91.25 190 THR A N 1
ATOM 1550 C CA . THR A 1 190 ? -3.876 -12.367 1.160 1.00 91.25 190 THR A CA 1
ATOM 1551 C C . THR A 1 190 ? -4.055 -13.000 -0.226 1.00 91.25 190 THR A C 1
ATOM 1553 O O . THR A 1 190 ? -3.603 -12.459 -1.240 1.00 91.25 190 THR A O 1
ATOM 1556 N N . HIS A 1 191 ? -4.760 -14.131 -0.284 1.00 86.50 191 HIS A N 1
ATOM 1557 C CA . HIS A 1 191 ? -5.222 -14.808 -1.512 1.00 86.50 191 HIS A CA 1
ATOM 1558 C C . HIS A 1 191 ? -6.103 -13.891 -2.398 1.00 86.50 191 HIS A C 1
ATOM 1560 O O . HIS A 1 191 ? -6.693 -12.950 -1.864 1.00 86.50 191 HIS A O 1
ATOM 1566 N N . PRO A 1 192 ? -6.188 -14.088 -3.733 1.00 91.00 192 PRO A N 1
ATOM 1567 C CA . PRO A 1 192 ? -5.406 -14.992 -4.595 1.00 91.00 192 PRO A CA 1
ATOM 1568 C C . PRO A 1 192 ? -4.070 -14.409 -5.071 1.00 91.00 192 PRO A C 1
ATOM 1570 O O . PRO A 1 192 ? -3.981 -13.217 -5.367 1.00 91.00 192 PRO A O 1
ATOM 1573 N N . LYS A 1 193 ? -3.023 -15.227 -5.228 1.00 90.31 193 LYS A N 1
ATOM 1574 C CA . LYS A 1 193 ? -1.694 -14.771 -5.722 1.00 90.31 193 LYS A CA 1
ATOM 1575 C C . LYS A 1 193 ? -1.120 -13.553 -4.963 1.00 90.31 193 LYS A C 1
ATOM 1577 O O . LYS A 1 193 ? -0.582 -12.621 -5.570 1.00 90.31 193 LYS A O 1
ATOM 1582 N N . GLY A 1 194 ? -1.221 -13.546 -3.630 1.00 91.56 194 GLY A N 1
ATOM 1583 C CA . GLY A 1 194 ? -0.836 -12.405 -2.783 1.00 91.56 194 GLY A CA 1
ATOM 1584 C C . GLY A 1 194 ? 0.596 -11.899 -3.009 1.00 91.56 194 GLY A C 1
ATOM 1585 O O . GLY A 1 194 ? 0.829 -10.690 -3.031 1.00 91.56 194 GLY A O 1
ATOM 1586 N N . GLY A 1 195 ? 1.553 -12.801 -3.262 1.00 93.12 195 GLY A N 1
ATOM 1587 C CA . GLY A 1 195 ? 2.946 -12.447 -3.566 1.00 93.12 195 GLY A CA 1
ATOM 1588 C C . GLY A 1 195 ? 3.097 -11.569 -4.814 1.00 93.12 195 GLY A C 1
ATOM 1589 O O . GLY A 1 195 ? 3.667 -10.481 -4.738 1.00 93.12 195 GLY A O 1
ATOM 1590 N N . HIS A 1 196 ? 2.527 -12.006 -5.942 1.00 94.38 196 HIS A N 1
ATOM 1591 C CA . HIS A 1 196 ? 2.539 -11.241 -7.194 1.00 94.38 196 HIS A CA 1
ATOM 1592 C C . HIS A 1 196 ? 1.780 -9.916 -7.051 1.00 94.38 196 HIS A C 1
ATOM 1594 O O . HIS A 1 196 ? 2.217 -8.877 -7.551 1.00 94.38 196 HIS A O 1
ATOM 1600 N N . PHE A 1 197 ? 0.637 -9.940 -6.361 1.00 95.75 197 PHE A N 1
ATOM 1601 C CA . PHE A 1 197 ? -0.170 -8.747 -6.128 1.00 95.75 197 PHE A CA 1
ATOM 1602 C C . PHE A 1 197 ? 0.602 -7.684 -5.335 1.00 95.75 197 PHE A C 1
ATOM 1604 O O . PHE A 1 197 ? 0.657 -6.528 -5.753 1.00 95.75 197 PHE A O 1
ATOM 1611 N N . ALA A 1 198 ? 1.261 -8.074 -4.240 1.00 96.44 198 ALA A N 1
ATOM 1612 C CA . ALA A 1 198 ? 2.066 -7.166 -3.428 1.00 96.44 198 ALA A CA 1
ATOM 1613 C C . ALA A 1 198 ? 3.231 -6.546 -4.220 1.00 96.44 198 ALA A C 1
ATOM 1615 O O . ALA A 1 198 ? 3.480 -5.347 -4.095 1.00 96.44 198 ALA A O 1
ATOM 1616 N N . GLU A 1 199 ? 3.911 -7.330 -5.064 1.00 96.62 199 GLU A N 1
ATOM 1617 C CA . GLU A 1 199 ? 4.996 -6.818 -5.913 1.00 96.62 199 GLU A CA 1
ATOM 1618 C C . GLU A 1 199 ? 4.474 -5.853 -6.990 1.00 96.62 199 GLU A C 1
ATOM 1620 O O . GLU A 1 199 ? 5.062 -4.799 -7.228 1.00 96.62 199 GLU A O 1
ATOM 1625 N N . SER A 1 200 ? 3.310 -6.151 -7.573 1.00 96.88 200 SER A N 1
ATOM 1626 C CA . SER A 1 200 ? 2.644 -5.263 -8.535 1.00 96.88 200 SER A CA 1
ATOM 1627 C C . SER A 1 200 ? 2.279 -3.918 -7.901 1.00 96.88 200 SER A C 1
ATOM 1629 O O . SER A 1 200 ? 2.553 -2.866 -8.478 1.00 96.88 200 SER A O 1
ATOM 1631 N N . VAL A 1 201 ? 1.703 -3.937 -6.692 1.00 96.81 201 VAL A N 1
ATOM 1632 C CA . VAL A 1 201 ? 1.384 -2.721 -5.924 1.00 96.81 201 VAL A CA 1
ATOM 1633 C C . VAL A 1 201 ? 2.652 -1.918 -5.644 1.00 96.81 201 VAL A C 1
ATOM 1635 O O . VAL A 1 201 ? 2.670 -0.711 -5.881 1.00 96.81 201 VAL A O 1
ATOM 1638 N N . LYS A 1 202 ? 3.733 -2.577 -5.214 1.00 96.12 202 LYS A N 1
ATOM 1639 C CA . LYS A 1 202 ? 5.021 -1.924 -4.957 1.00 96.12 202 LYS A CA 1
ATOM 1640 C C . LYS A 1 202 ? 5.567 -1.223 -6.204 1.00 96.12 202 LYS A C 1
ATOM 1642 O O . LYS A 1 202 ? 5.979 -0.070 -6.117 1.00 96.12 202 LYS A O 1
ATOM 1647 N N . HIS A 1 203 ? 5.512 -1.875 -7.365 1.00 96.94 203 HIS A N 1
ATOM 1648 C CA . HIS A 1 203 ? 5.962 -1.286 -8.628 1.00 96.94 203 HIS A CA 1
ATOM 1649 C C . HIS A 1 203 ? 5.093 -0.095 -9.069 1.00 96.94 203 HIS A C 1
ATOM 1651 O O . HIS A 1 203 ? 5.615 0.940 -9.486 1.00 96.94 203 HIS A O 1
ATOM 1657 N N . ILE A 1 204 ? 3.765 -0.200 -8.931 1.00 97.06 204 ILE A N 1
ATOM 1658 C CA . ILE A 1 204 ? 2.833 0.899 -9.237 1.00 97.06 204 ILE A CA 1
ATOM 1659 C C . ILE A 1 204 ? 3.131 2.121 -8.366 1.00 97.06 204 ILE A C 1
ATOM 1661 O O . ILE A 1 204 ? 3.158 3.243 -8.874 1.00 97.06 204 ILE A O 1
ATOM 1665 N N . LEU A 1 205 ? 3.363 1.905 -7.072 1.00 95.12 205 LEU A N 1
ATOM 1666 C CA . LEU A 1 205 ? 3.640 2.975 -6.121 1.00 95.12 205 LEU A CA 1
ATOM 1667 C C . LEU A 1 205 ? 5.037 3.574 -6.296 1.00 95.12 205 LEU A C 1
ATOM 1669 O O . LEU A 1 205 ? 5.190 4.782 -6.150 1.00 95.12 205 LEU A O 1
ATOM 1673 N N . GLN A 1 206 ? 6.037 2.785 -6.690 1.00 94.81 206 GLN A N 1
ATOM 1674 C CA . GLN A 1 206 ? 7.343 3.322 -7.077 1.00 94.81 206 GLN A CA 1
ATOM 1675 C C . GLN A 1 206 ? 7.218 4.282 -8.267 1.00 94.81 206 GLN A C 1
ATOM 1677 O O . GLN A 1 206 ? 7.725 5.400 -8.220 1.00 94.81 206 GLN A O 1
ATOM 1682 N N . ARG A 1 207 ? 6.470 3.888 -9.302 1.00 94.88 207 ARG A N 1
ATOM 1683 C CA . ARG A 1 207 ? 6.190 4.760 -10.449 1.00 94.88 207 ARG A CA 1
ATOM 1684 C C . ARG A 1 207 ? 5.410 6.019 -10.046 1.00 94.88 207 ARG A C 1
ATOM 1686 O O . ARG A 1 207 ? 5.603 7.076 -10.638 1.00 94.88 207 ARG A O 1
ATOM 1693 N N . GLU A 1 208 ? 4.507 5.920 -9.069 1.00 93.50 208 GLU A N 1
ATOM 1694 C CA . GLU A 1 208 ? 3.780 7.077 -8.525 1.00 93.50 208 GLU A CA 1
ATOM 1695 C C . GLU A 1 208 ? 4.715 8.060 -7.812 1.00 93.50 208 GLU A C 1
ATOM 1697 O O . GLU A 1 208 ? 4.592 9.266 -8.030 1.00 93.50 208 GLU A O 1
ATOM 1702 N N . LEU A 1 209 ? 5.695 7.559 -7.055 1.00 90.88 209 LEU A N 1
ATOM 1703 C CA . LEU A 1 209 ? 6.718 8.383 -6.415 1.00 90.88 209 LEU A CA 1
ATOM 1704 C C . LEU A 1 209 ? 7.560 9.132 -7.456 1.00 90.88 209 LEU A C 1
ATOM 1706 O O . LEU A 1 209 ? 7.686 10.351 -7.375 1.00 90.88 209 LEU A O 1
ATOM 1710 N N . GLU A 1 210 ? 8.061 8.425 -8.470 1.00 90.62 210 GLU A N 1
ATOM 1711 C CA . GLU A 1 210 ? 8.823 9.018 -9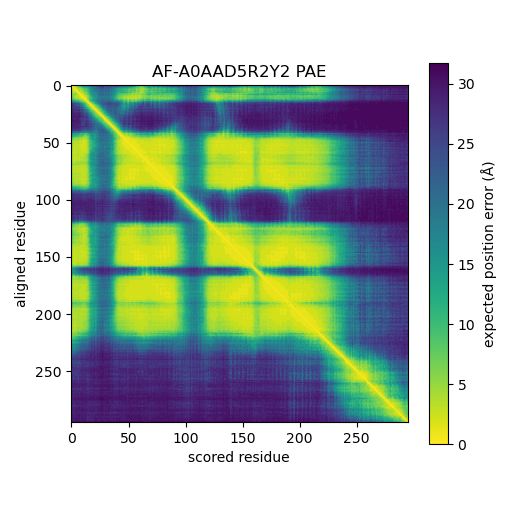.581 1.00 90.62 210 GLU A CA 1
ATOM 1712 C C . GLU A 1 210 ? 7.999 10.090 -10.313 1.00 90.62 210 GLU A C 1
ATOM 1714 O O . GLU A 1 210 ? 8.490 11.173 -10.637 1.00 90.62 210 GLU A O 1
ATOM 1719 N N . TRP A 1 211 ? 6.707 9.826 -10.526 1.00 90.50 211 TRP A N 1
ATOM 1720 C CA . TRP A 1 211 ? 5.783 10.787 -11.122 1.00 90.50 211 TRP A CA 1
ATOM 1721 C C . TRP A 1 211 ? 5.582 12.032 -10.248 1.00 90.50 211 TRP A C 1
ATOM 1723 O O . TRP A 1 211 ? 5.540 13.160 -10.756 1.00 90.50 211 TRP A O 1
ATOM 1733 N N . ALA A 1 212 ? 5.460 11.851 -8.933 1.00 88.12 212 ALA A N 1
ATOM 1734 C CA . ALA A 1 212 ? 5.338 12.943 -7.977 1.00 88.12 212 ALA A CA 1
ATOM 1735 C C . ALA A 1 212 ? 6.613 13.800 -7.933 1.00 88.12 212 ALA A C 1
ATOM 1737 O O . ALA A 1 212 ? 6.517 15.032 -7.946 1.00 88.12 212 ALA A O 1
ATOM 1738 N N . GLU A 1 213 ? 7.789 13.171 -7.942 1.00 87.50 213 GLU A N 1
ATOM 1739 C CA . GLU A 1 213 ? 9.095 13.833 -7.987 1.00 87.50 213 GLU A CA 1
ATOM 1740 C C . GLU A 1 213 ? 9.267 14.639 -9.276 1.00 87.50 213 GLU A C 1
ATOM 1742 O O . GLU A 1 213 ? 9.481 15.853 -9.202 1.00 87.50 213 GLU A O 1
ATOM 1747 N N . TRP A 1 214 ? 9.036 14.023 -10.439 1.00 88.50 214 TRP A N 1
ATOM 1748 C CA . TRP A 1 214 ? 9.082 14.689 -11.744 1.00 88.50 214 TRP A CA 1
ATOM 1749 C C . TRP A 1 214 ? 8.179 15.930 -11.792 1.00 88.50 214 TRP A C 1
ATOM 1751 O O . TRP A 1 214 ? 8.582 17.017 -12.221 1.00 88.50 214 TRP A O 1
ATOM 1761 N N . LYS A 1 215 ? 6.953 15.809 -11.272 1.00 87.62 215 LYS A N 1
ATOM 1762 C CA . LYS A 1 215 ? 6.019 16.935 -11.175 1.00 87.62 215 LYS A CA 1
ATOM 1763 C C . LYS A 1 215 ? 6.510 18.013 -10.208 1.00 87.62 215 LYS A C 1
ATOM 1765 O O . LYS A 1 215 ? 6.291 19.204 -10.443 1.00 87.62 215 LYS A O 1
ATOM 1770 N N . SER A 1 216 ? 7.166 17.621 -9.117 1.00 85.50 216 SER A N 1
ATOM 1771 C CA . SER A 1 216 ? 7.734 18.547 -8.134 1.00 85.50 216 SER A CA 1
ATOM 1772 C C . SER A 1 216 ? 8.889 19.378 -8.707 1.00 85.50 216 SER A C 1
ATOM 1774 O O . SER A 1 216 ? 9.111 20.507 -8.258 1.00 85.50 216 SER A O 1
ATOM 1776 N N . GLU A 1 217 ? 9.583 18.859 -9.719 1.00 87.00 217 GLU A N 1
ATOM 1777 C CA . GLU A 1 217 ? 10.692 19.499 -10.435 1.00 87.00 217 GLU A CA 1
ATOM 1778 C C . GLU A 1 217 ? 10.237 20.397 -11.596 1.00 87.00 217 GLU A C 1
ATOM 1780 O O . GLU A 1 217 ? 11.053 20.885 -12.370 1.00 87.00 217 GLU A O 1
ATOM 1785 N N . SER A 1 218 ? 8.942 20.719 -11.667 1.00 86.94 218 SER A N 1
ATOM 1786 C CA . SER A 1 218 ? 8.329 21.515 -12.744 1.00 86.94 218 SER A CA 1
ATOM 1787 C C . SER A 1 218 ? 8.251 20.786 -14.084 1.00 86.94 218 SER A C 1
ATOM 1789 O O . SER A 1 218 ? 8.233 21.435 -15.129 1.00 86.94 218 SER A O 1
ATOM 1791 N N . CYS A 1 219 ? 8.134 19.456 -14.046 1.00 87.88 219 CYS A N 1
ATOM 1792 C CA . CYS A 1 219 ? 7.894 18.623 -15.219 1.00 87.88 219 CYS A CA 1
ATOM 1793 C C . CYS A 1 219 ? 8.992 18.787 -16.290 1.00 87.88 219 CYS A C 1
ATOM 1795 O O . CYS A 1 219 ? 8.694 19.271 -17.389 1.00 87.88 219 CYS A O 1
ATOM 1797 N N . PRO A 1 220 ? 10.257 18.424 -15.993 1.00 87.31 220 PRO A N 1
ATOM 1798 C CA . PRO A 1 220 ? 11.330 18.501 -16.980 1.00 87.31 220 PRO A CA 1
ATOM 1799 C C . PRO A 1 220 ? 10.966 17.704 -18.239 1.00 87.31 220 PRO A C 1
ATOM 1801 O O . PRO A 1 220 ? 10.301 16.666 -18.171 1.00 87.31 220 PRO A O 1
ATOM 1804 N N . ASN A 1 221 ? 11.372 18.201 -19.408 1.00 84.56 221 ASN A N 1
ATOM 1805 C CA . ASN A 1 221 ? 11.004 17.572 -20.669 1.00 84.56 221 ASN A CA 1
ATOM 1806 C C . ASN A 1 221 ? 11.674 16.197 -20.787 1.00 84.56 221 ASN A C 1
ATOM 1808 O O . ASN A 1 221 ? 12.897 16.084 -20.793 1.00 84.56 221 ASN A O 1
ATOM 1812 N N . MET A 1 222 ? 10.866 15.146 -20.934 1.00 81.00 222 MET A N 1
ATOM 1813 C CA . MET A 1 222 ? 11.358 13.772 -21.052 1.00 81.00 222 MET A CA 1
ATOM 1814 C C . MET A 1 222 ? 12.255 13.570 -22.284 1.00 81.00 222 MET A C 1
ATOM 1816 O O . MET A 1 222 ? 13.114 12.693 -22.287 1.00 81.00 222 MET A O 1
ATOM 1820 N N . ALA A 1 223 ? 12.086 14.391 -23.327 1.00 77.69 223 ALA A N 1
ATOM 1821 C CA . ALA A 1 223 ? 12.914 14.346 -24.529 1.00 77.69 223 ALA A CA 1
ATOM 1822 C C . ALA A 1 223 ? 14.371 14.766 -24.272 1.00 77.69 223 ALA A C 1
ATOM 1824 O O . ALA A 1 223 ? 15.254 14.374 -25.032 1.00 77.69 223 ALA A O 1
ATOM 1825 N N . ASP A 1 224 ? 14.645 15.518 -23.200 1.00 73.44 224 ASP A N 1
ATOM 1826 C CA . ASP A 1 224 ? 16.015 15.899 -22.843 1.00 73.44 224 ASP A CA 1
ATOM 1827 C C . ASP A 1 224 ? 16.834 14.708 -22.326 1.00 73.44 224 ASP A C 1
ATOM 1829 O O . ASP A 1 224 ? 18.061 14.723 -22.443 1.00 73.44 224 ASP A O 1
ATOM 1833 N N . LEU A 1 225 ? 16.160 13.667 -21.820 1.00 71.19 225 LEU A N 1
ATOM 1834 C CA . LEU A 1 225 ? 16.757 12.399 -21.388 1.00 71.19 225 LEU A CA 1
ATOM 1835 C C . LEU A 1 225 ? 16.970 11.410 -22.543 1.00 71.19 225 LEU A C 1
ATOM 1837 O O . LEU A 1 225 ? 17.606 10.377 -22.345 1.00 71.19 225 LEU A O 1
ATOM 1841 N N . ALA A 1 226 ? 16.427 11.684 -23.734 1.00 75.81 226 ALA A N 1
ATOM 1842 C CA . ALA A 1 226 ? 16.599 10.801 -24.878 1.00 75.81 226 ALA A CA 1
ATOM 1843 C C . ALA A 1 226 ? 18.055 10.826 -25.358 1.00 75.81 226 ALA A C 1
ATOM 1845 O O . ALA A 1 226 ? 18.663 11.894 -25.492 1.00 75.81 226 ALA A O 1
ATOM 1846 N N . ASP A 1 227 ? 18.598 9.648 -25.672 1.00 75.75 227 ASP A N 1
ATOM 1847 C CA . ASP A 1 227 ? 19.921 9.533 -26.273 1.00 75.75 227 ASP A CA 1
ATOM 1848 C C . ASP A 1 227 ? 19.959 10.318 -27.588 1.00 75.75 227 ASP A C 1
ATOM 1850 O O . ASP A 1 227 ? 19.353 9.952 -28.593 1.00 75.75 227 ASP A O 1
ATOM 1854 N N . LYS A 1 228 ? 20.717 11.417 -27.586 1.00 78.12 228 LYS A N 1
ATOM 1855 C CA . LYS A 1 228 ? 20.946 12.258 -28.773 1.00 78.12 228 LYS A CA 1
ATOM 1856 C C . LYS A 1 228 ? 21.927 11.613 -29.755 1.00 78.12 228 LYS A C 1
ATOM 1858 O O . LYS A 1 228 ? 22.226 12.189 -30.800 1.00 78.12 228 LYS A O 1
ATOM 1863 N N . GLN A 1 229 ? 22.466 10.446 -29.399 1.00 79.44 229 GLN A N 1
ATOM 1864 C CA . GLN A 1 229 ? 23.372 9.694 -30.249 1.00 79.44 229 GLN A CA 1
ATOM 1865 C C . GLN A 1 229 ? 22.594 9.124 -31.440 1.00 79.44 229 GLN A C 1
ATOM 1867 O O . GLN A 1 229 ? 21.534 8.522 -31.251 1.00 79.44 229 GLN A O 1
ATOM 1872 N N . PRO A 1 230 ? 23.100 9.279 -32.675 1.00 76.75 230 PRO A N 1
ATOM 1873 C CA . PRO A 1 230 ? 22.477 8.642 -33.823 1.00 76.75 230 PRO A CA 1
ATOM 1874 C C . PRO A 1 230 ? 22.475 7.125 -33.612 1.00 76.75 230 PRO A C 1
ATOM 1876 O O . PRO A 1 230 ? 23.496 6.547 -33.227 1.00 76.75 230 PRO A O 1
ATOM 1879 N N . MET A 1 231 ? 21.333 6.477 -33.874 1.00 79.31 231 MET A N 1
ATOM 1880 C CA . MET A 1 231 ? 21.243 5.016 -33.853 1.00 79.31 231 MET A CA 1
ATOM 1881 C C . MET A 1 231 ? 22.363 4.432 -34.714 1.00 79.31 231 MET A C 1
ATOM 1883 O O . MET A 1 231 ? 22.464 4.728 -35.907 1.00 79.31 231 MET A O 1
ATOM 1887 N N . GLN A 1 232 ? 23.210 3.603 -34.104 1.00 78.31 232 GLN A N 1
ATOM 1888 C CA . GLN A 1 232 ? 24.276 2.930 -34.832 1.00 78.31 232 GLN A CA 1
ATOM 1889 C C . GLN A 1 232 ? 23.646 2.019 -35.893 1.00 78.31 232 GLN A C 1
ATOM 1891 O O . GLN A 1 232 ? 22.747 1.237 -35.566 1.00 78.31 232 GLN A O 1
ATOM 1896 N N . PRO A 1 233 ? 24.086 2.092 -37.161 1.00 79.75 233 PRO A N 1
ATOM 1897 C CA . PRO A 1 233 ? 23.554 1.224 -38.194 1.00 79.75 233 PRO A CA 1
ATOM 1898 C C . PRO A 1 233 ? 23.814 -0.235 -37.811 1.00 79.75 233 PRO A C 1
ATOM 1900 O O . PRO A 1 233 ? 24.943 -0.627 -37.503 1.00 79.75 233 PRO A O 1
ATOM 1903 N N . TYR A 1 234 ? 22.758 -1.049 -37.838 1.00 80.50 234 TYR A N 1
ATOM 1904 C CA . TYR A 1 234 ? 22.856 -2.480 -37.578 1.00 80.50 234 TYR A CA 1
ATOM 1905 C C . TYR A 1 234 ? 23.829 -3.120 -38.579 1.00 80.50 234 TYR A C 1
ATOM 1907 O O . TYR A 1 234 ? 23.545 -3.203 -39.780 1.00 80.50 234 TYR A O 1
ATOM 1915 N N . LYS A 1 235 ? 24.989 -3.583 -38.097 1.00 80.31 235 LYS A N 1
ATOM 1916 C CA . LYS A 1 235 ? 25.942 -4.341 -38.916 1.00 80.31 235 LYS A CA 1
ATOM 1917 C C . LYS A 1 235 ? 25.323 -5.700 -39.233 1.00 80.31 235 LYS A C 1
ATOM 1919 O O . LYS A 1 235 ? 25.320 -6.600 -38.394 1.00 80.31 235 LYS A O 1
ATOM 1924 N N . LYS A 1 236 ? 24.790 -5.850 -40.449 1.00 77.00 236 LYS A N 1
ATOM 1925 C CA . LYS A 1 236 ? 24.325 -7.148 -40.957 1.00 77.00 236 LYS A CA 1
ATOM 1926 C C . LYS A 1 236 ? 25.478 -8.147 -40.849 1.00 77.00 236 LYS A C 1
ATOM 1928 O O . LYS A 1 236 ? 26.580 -7.857 -41.313 1.00 77.00 236 LYS A O 1
ATOM 1933 N N . ARG A 1 237 ? 25.230 -9.309 -40.235 1.00 79.06 237 ARG A N 1
ATOM 1934 C CA . ARG A 1 237 ? 26.218 -10.396 -40.196 1.00 79.06 237 ARG A CA 1
ATOM 1935 C C . ARG A 1 237 ? 26.626 -10.737 -41.637 1.00 79.06 237 ARG A C 1
ATOM 1937 O O . ARG A 1 237 ? 25.729 -10.857 -42.480 1.00 79.06 237 ARG A O 1
ATOM 1944 N N . PRO A 1 238 ? 27.930 -10.867 -41.941 1.00 75.31 238 PRO A N 1
ATOM 1945 C CA . PRO A 1 238 ? 28.360 -11.301 -43.262 1.00 75.31 238 PRO A CA 1
ATOM 1946 C C . PRO A 1 238 ? 27.737 -12.670 -43.549 1.00 75.31 238 PRO A C 1
ATOM 1948 O O . PRO A 1 238 ? 27.841 -13.588 -42.737 1.00 75.31 238 PRO A O 1
ATOM 1951 N N . ARG A 1 239 ? 27.025 -12.785 -44.675 1.00 74.12 239 ARG A N 1
ATOM 1952 C CA . ARG A 1 239 ? 26.541 -14.081 -45.160 1.00 74.12 239 ARG A CA 1
ATOM 1953 C C . ARG A 1 239 ? 27.757 -14.872 -45.623 1.00 74.12 239 ARG A C 1
ATOM 1955 O O . ARG A 1 239 ? 28.586 -14.319 -46.344 1.00 74.12 239 ARG A O 1
ATOM 1962 N N . THR A 1 240 ? 27.860 -16.134 -45.222 1.00 73.88 240 THR A N 1
ATOM 1963 C CA . THR A 1 240 ? 28.830 -17.050 -45.818 1.00 73.88 240 THR A CA 1
ATOM 1964 C C . THR A 1 240 ? 28.552 -17.121 -47.320 1.00 73.88 240 THR A C 1
ATOM 1966 O O . THR A 1 240 ? 27.436 -17.409 -47.751 1.00 73.88 240 THR A O 1
ATOM 1969 N N . THR A 1 241 ? 29.536 -16.745 -48.130 1.00 73.06 241 THR A N 1
ATOM 1970 C CA . THR A 1 241 ? 29.450 -16.843 -49.588 1.00 73.06 241 THR A CA 1
ATOM 1971 C C . THR A 1 241 ? 29.656 -18.300 -49.977 1.00 73.06 241 THR A C 1
ATOM 1973 O O . THR A 1 241 ? 30.681 -18.875 -49.623 1.00 73.06 241 THR A O 1
ATOM 1976 N N . PHE A 1 242 ? 28.687 -18.898 -50.673 1.00 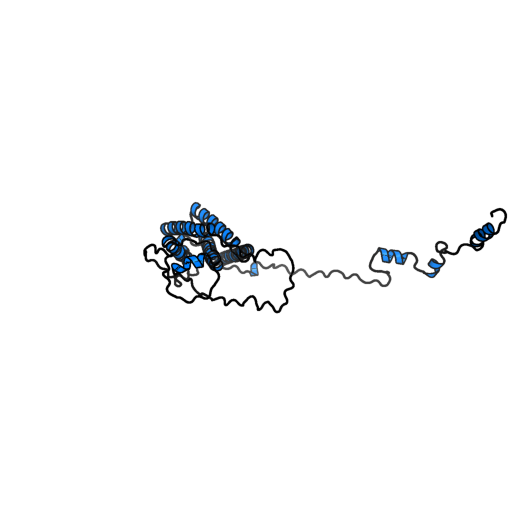78.00 242 PHE A N 1
ATOM 1977 C CA . PHE A 1 242 ? 28.831 -20.245 -51.224 1.00 78.00 242 PHE A CA 1
ATOM 1978 C C . PHE A 1 242 ? 29.909 -20.235 -52.312 1.00 78.00 242 PHE A C 1
ATOM 1980 O O . PHE A 1 242 ? 29.793 -19.481 -53.280 1.00 78.00 242 PHE A O 1
ATOM 1987 N N . ASP A 1 243 ? 30.940 -21.057 -52.141 1.00 78.12 243 ASP A N 1
ATOM 1988 C CA . ASP A 1 243 ? 31.983 -21.266 -53.139 1.00 78.12 243 ASP A CA 1
ATOM 1989 C C . ASP A 1 243 ? 31.743 -22.618 -53.834 1.00 78.12 243 ASP A C 1
ATOM 1991 O O . ASP A 1 243 ? 31.905 -23.657 -53.195 1.00 78.12 243 ASP A O 1
ATOM 1995 N N . PRO A 1 244 ? 31.363 -22.643 -55.126 1.00 76.62 244 PRO A N 1
ATOM 1996 C CA . PRO A 1 244 ? 31.107 -23.888 -55.851 1.00 76.62 244 PRO A CA 1
ATOM 1997 C C . PRO A 1 244 ? 32.364 -24.744 -56.071 1.00 76.62 244 PRO A C 1
ATOM 1999 O O . PRO A 1 244 ? 32.239 -25.889 -56.500 1.00 76.62 244 PRO A O 1
ATOM 2002 N N . SER A 1 245 ? 33.564 -24.207 -55.823 1.00 78.06 245 SER A N 1
ATOM 2003 C CA . SER A 1 245 ? 34.825 -24.950 -55.935 1.00 78.06 245 SER A CA 1
ATOM 2004 C C . SER A 1 245 ? 35.193 -25.721 -54.664 1.00 78.06 245 SER A C 1
ATOM 2006 O O . SER A 1 245 ? 36.016 -26.637 -54.718 1.00 78.06 245 SER A O 1
ATOM 2008 N N . VAL A 1 246 ? 34.568 -25.391 -53.531 1.00 78.19 246 VAL A N 1
ATOM 2009 C CA . VAL A 1 246 ? 34.803 -26.047 -52.245 1.00 78.19 246 VAL A CA 1
ATOM 2010 C C . VAL A 1 246 ? 33.650 -27.002 -51.966 1.00 78.19 246 VAL A C 1
ATOM 2012 O O . VAL A 1 246 ? 32.495 -26.600 -51.859 1.00 78.19 246 VAL A O 1
ATOM 2015 N N . ILE A 1 247 ? 33.964 -28.291 -51.834 1.00 74.25 247 ILE A N 1
ATOM 2016 C CA . ILE A 1 247 ? 32.985 -29.296 -51.421 1.00 74.25 247 ILE A CA 1
ATOM 2017 C C . ILE A 1 247 ? 32.696 -29.063 -49.938 1.00 74.25 247 ILE A C 1
ATOM 2019 O O . ILE A 1 247 ? 33.508 -29.407 -49.089 1.00 74.25 247 ILE A O 1
ATOM 2023 N N . ASP A 1 248 ? 31.554 -28.461 -49.626 1.00 77.94 248 ASP A N 1
ATOM 2024 C CA . ASP A 1 248 ? 31.078 -28.290 -48.256 1.00 77.94 248 ASP A CA 1
ATOM 2025 C C . ASP A 1 248 ? 29.847 -29.173 -48.027 1.00 77.94 248 ASP A C 1
ATOM 2027 O O . ASP A 1 248 ? 28.757 -28.895 -48.525 1.00 77.94 248 ASP A O 1
ATOM 2031 N N . ILE A 1 249 ? 30.030 -30.268 -47.282 1.00 79.75 249 ILE A N 1
ATOM 2032 C CA . ILE A 1 249 ? 28.959 -31.217 -46.920 1.00 79.75 249 ILE A CA 1
ATOM 2033 C C . ILE A 1 249 ? 28.387 -30.854 -45.534 1.00 79.75 249 ILE A C 1
ATOM 2035 O O . ILE A 1 249 ? 27.762 -31.657 -44.842 1.00 79.75 249 ILE A O 1
ATOM 2039 N N . GLY A 1 250 ? 28.612 -29.615 -45.092 1.00 78.56 250 GLY A N 1
ATOM 2040 C CA . GLY A 1 250 ? 28.051 -29.013 -43.889 1.00 78.56 250 GLY A CA 1
ATOM 2041 C C . GLY A 1 250 ? 28.882 -29.246 -42.630 1.00 78.56 250 GLY A C 1
ATOM 2042 O O . GLY A 1 250 ? 29.023 -28.335 -41.819 1.00 78.56 250 GLY A O 1
ATOM 2043 N N . THR A 1 251 ? 29.460 -30.438 -42.446 1.00 82.56 251 THR A N 1
ATOM 2044 C CA . THR A 1 251 ? 30.362 -30.722 -41.312 1.00 82.56 251 THR A CA 1
ATOM 2045 C C . THR A 1 251 ? 31.787 -30.934 -41.800 1.00 82.56 251 THR A C 1
ATOM 2047 O O . THR A 1 251 ? 32.008 -31.684 -42.749 1.00 82.56 251 THR A O 1
ATOM 2050 N N . ALA A 1 252 ? 32.765 -30.350 -41.101 1.00 82.56 252 ALA A N 1
ATOM 2051 C CA . ALA A 1 252 ? 34.182 -30.450 -41.459 1.00 82.56 252 ALA A CA 1
ATOM 2052 C C . ALA A 1 252 ? 34.669 -31.905 -41.603 1.00 82.56 252 ALA A C 1
ATOM 2054 O O . ALA A 1 252 ? 35.446 -32.207 -42.504 1.00 82.56 252 ALA A O 1
ATOM 2055 N N . GLU A 1 253 ? 34.162 -32.822 -40.772 1.00 85.06 253 GLU A N 1
ATOM 2056 C CA . GLU A 1 253 ? 34.498 -34.249 -40.852 1.00 85.06 253 GLU A CA 1
ATOM 2057 C C . GLU A 1 253 ? 33.929 -34.929 -42.104 1.00 85.06 253 GLU A C 1
ATOM 2059 O O . GLU A 1 253 ? 34.613 -35.736 -42.730 1.00 85.06 253 GLU A O 1
ATOM 2064 N N . LEU A 1 254 ? 32.709 -34.577 -42.523 1.00 81.00 254 LEU A N 1
ATOM 2065 C CA . LEU A 1 254 ? 32.108 -35.122 -43.746 1.00 81.00 254 LEU A CA 1
ATOM 2066 C C . LEU A 1 254 ? 32.835 -34.606 -44.986 1.00 81.00 254 LEU A C 1
ATOM 2068 O O . LEU A 1 254 ? 33.177 -35.393 -45.866 1.00 81.00 254 LEU A O 1
ATOM 2072 N N . THR A 1 255 ? 33.143 -33.310 -45.014 1.00 83.00 255 THR A N 1
ATOM 2073 C CA . THR A 1 255 ? 33.964 -32.692 -46.060 1.00 83.00 255 THR A CA 1
ATOM 2074 C C . THR A 1 255 ? 35.345 -33.352 -46.144 1.00 83.00 255 THR A C 1
ATOM 2076 O O . THR A 1 255 ? 35.824 -33.676 -47.232 1.00 83.00 255 THR A O 1
ATOM 2079 N N . LYS A 1 256 ? 35.970 -33.636 -44.995 1.00 82.25 256 LYS A N 1
ATOM 2080 C CA . LYS A 1 256 ? 37.259 -34.331 -44.922 1.00 82.25 256 LYS A CA 1
ATOM 2081 C C . LYS A 1 256 ? 37.173 -35.757 -45.461 1.00 82.25 256 LYS A C 1
ATOM 2083 O O . LYS A 1 256 ? 38.027 -36.133 -46.256 1.00 82.25 256 LYS A O 1
ATOM 2088 N N . LEU A 1 257 ? 36.147 -36.523 -45.079 1.00 79.88 257 LEU A N 1
ATOM 2089 C CA . LEU A 1 257 ? 35.918 -37.883 -45.585 1.00 79.88 257 LEU A CA 1
ATOM 2090 C C . LEU A 1 257 ? 35.726 -37.901 -47.105 1.00 79.88 257 LEU A C 1
ATOM 2092 O O . LEU A 1 257 ? 36.293 -38.752 -47.788 1.00 79.88 257 LEU A O 1
ATOM 2096 N N . TRP A 1 258 ? 34.983 -36.933 -47.639 1.00 77.00 258 TRP A N 1
ATOM 2097 C CA . TRP A 1 258 ? 34.773 -36.783 -49.079 1.00 77.00 258 TRP A CA 1
ATOM 2098 C C . TRP A 1 258 ? 36.022 -36.359 -49.853 1.00 77.00 258 TRP A C 1
ATOM 2100 O O . TRP A 1 258 ? 36.107 -36.586 -51.055 1.00 77.00 258 TRP A O 1
ATOM 2110 N N . SER A 1 259 ? 37.009 -35.788 -49.166 1.00 77.44 259 SER A N 1
ATOM 2111 C CA . SER A 1 259 ? 38.278 -35.366 -49.764 1.00 77.44 259 SER A CA 1
ATOM 2112 C C . SER A 1 259 ? 39.346 -36.471 -49.780 1.00 77.44 259 SER A C 1
ATOM 2114 O O . SER A 1 259 ? 40.442 -36.233 -50.279 1.00 77.44 259 SER A O 1
ATOM 2116 N N . ILE A 1 260 ? 39.067 -37.663 -49.228 1.00 77.12 260 ILE A N 1
ATOM 2117 C CA . ILE A 1 260 ? 40.058 -38.750 -49.088 1.00 77.12 260 ILE A CA 1
ATOM 2118 C C . ILE A 1 260 ? 40.471 -39.332 -50.444 1.00 77.12 260 ILE A C 1
ATOM 2120 O O . ILE A 1 260 ? 41.650 -39.601 -50.658 1.00 77.12 260 ILE A O 1
ATOM 2124 N N . GLU A 1 261 ? 39.522 -39.539 -51.355 1.00 72.81 261 GLU A N 1
ATOM 2125 C CA . GLU A 1 261 ? 39.786 -40.118 -52.674 1.00 72.81 261 GLU A CA 1
ATOM 2126 C C . GLU A 1 261 ? 38.785 -39.517 -53.678 1.00 72.81 261 GLU A C 1
ATOM 2128 O O . GLU A 1 261 ? 37.634 -39.950 -53.728 1.00 72.81 261 GLU A O 1
ATOM 2133 N N . PRO A 1 262 ? 39.177 -38.479 -54.442 1.00 68.00 262 PRO A N 1
ATOM 2134 C CA . PRO A 1 262 ? 38.252 -37.749 -55.312 1.00 68.00 262 PRO A CA 1
ATOM 2135 C C . PRO A 1 262 ? 37.811 -38.565 -56.535 1.00 68.00 262 PRO A C 1
ATOM 2137 O O . PRO A 1 262 ? 36.741 -38.315 -57.085 1.00 68.00 262 PRO A O 1
ATOM 2140 N N . ASP A 1 263 ? 38.613 -39.547 -56.958 1.00 74.94 263 ASP A N 1
ATOM 2141 C CA . ASP A 1 263 ? 38.261 -40.465 -58.038 1.00 74.94 263 ASP A CA 1
ATOM 2142 C C . ASP A 1 263 ? 37.888 -41.848 -57.487 1.00 74.94 263 ASP A C 1
ATOM 2144 O O . ASP A 1 263 ? 38.734 -42.634 -57.057 1.00 74.94 263 ASP A O 1
ATOM 2148 N N . LEU A 1 264 ? 36.595 -42.163 -57.553 1.00 71.00 264 LEU A N 1
ATOM 2149 C CA . LEU A 1 264 ? 36.027 -43.436 -57.109 1.00 71.00 264 LEU A CA 1
ATOM 2150 C C . LEU A 1 264 ? 36.634 -44.647 -57.837 1.00 71.00 264 LEU A C 1
ATOM 2152 O O . LEU A 1 264 ? 36.760 -45.717 -57.242 1.00 71.00 264 LEU A O 1
ATOM 2156 N N . LEU A 1 265 ? 37.023 -44.507 -59.109 1.00 73.69 265 LEU A N 1
ATOM 2157 C CA . LEU A 1 265 ? 37.543 -45.631 -59.892 1.00 73.69 265 LEU A CA 1
ATOM 2158 C C . LEU A 1 265 ? 38.963 -46.012 -59.468 1.00 73.69 265 LEU A C 1
ATOM 2160 O O . LEU A 1 265 ? 39.270 -47.204 -59.379 1.00 73.69 265 LEU A O 1
ATOM 2164 N N . SER A 1 266 ? 39.817 -45.031 -59.169 1.00 74.56 266 SER A N 1
ATOM 2165 C CA . SER A 1 266 ? 41.129 -45.289 -58.564 1.00 74.56 266 SER A CA 1
ATOM 2166 C C . SER A 1 266 ? 41.001 -45.855 -57.145 1.00 74.56 266 SER A C 1
ATOM 2168 O O . SER A 1 266 ? 41.668 -46.844 -56.832 1.00 74.56 266 SER A O 1
ATOM 2170 N N . ALA A 1 267 ? 40.057 -45.349 -56.345 1.00 73.38 267 ALA A N 1
ATOM 2171 C CA . ALA A 1 267 ? 39.745 -45.871 -55.013 1.00 73.38 267 ALA A CA 1
ATOM 2172 C C . ALA A 1 267 ? 39.329 -47.354 -55.029 1.00 73.38 267 ALA A C 1
ATOM 2174 O O . ALA A 1 267 ? 39.736 -48.145 -54.174 1.00 73.38 267 ALA A O 1
ATOM 2175 N N . CYS A 1 268 ? 38.532 -47.769 -56.019 1.00 70.50 268 CYS A N 1
ATOM 2176 C CA . CYS A 1 268 ? 38.110 -49.162 -56.196 1.00 70.50 268 CYS A CA 1
ATOM 2177 C C . CYS A 1 268 ? 39.237 -50.100 -56.656 1.00 70.50 268 CYS A C 1
ATOM 2179 O O . CYS A 1 268 ? 39.112 -51.313 -56.499 1.00 70.50 268 CYS A O 1
ATOM 2181 N N . ARG A 1 269 ? 40.331 -49.568 -57.214 1.00 74.56 269 ARG A N 1
ATOM 2182 C CA . ARG A 1 269 ? 41.513 -50.351 -57.620 1.00 74.56 269 ARG A CA 1
ATOM 2183 C C . ARG A 1 269 ? 42.524 -50.547 -56.492 1.00 74.56 269 ARG A C 1
ATOM 2185 O O . ARG A 1 269 ? 43.505 -51.260 -56.685 1.00 74.56 269 ARG A O 1
ATOM 2192 N N . ASN A 1 270 ? 42.306 -49.924 -55.336 1.00 76.44 270 ASN A N 1
ATOM 2193 C CA . ASN A 1 270 ? 43.211 -50.005 -54.199 1.00 76.44 270 ASN A CA 1
ATOM 2194 C C . ASN A 1 270 ? 43.319 -51.454 -53.692 1.00 76.44 270 ASN A C 1
ATOM 2196 O O . ASN A 1 270 ? 42.315 -52.074 -53.340 1.00 76.44 270 ASN A O 1
ATOM 2200 N N . GLU A 1 271 ? 44.539 -51.992 -53.624 1.00 71.25 271 GLU A N 1
ATOM 2201 C CA . GLU A 1 271 ? 44.794 -53.386 -53.231 1.00 71.25 271 GLU A CA 1
ATOM 2202 C C . GLU A 1 271 ? 44.283 -53.704 -51.819 1.00 71.25 271 GLU A C 1
ATOM 2204 O O . GLU A 1 271 ? 43.849 -54.822 -51.560 1.00 71.25 271 GLU A O 1
ATOM 2209 N N . ARG A 1 272 ? 44.211 -52.700 -50.932 1.00 71.69 272 ARG A N 1
ATOM 2210 C CA . ARG A 1 272 ? 43.617 -52.835 -49.589 1.00 71.69 272 ARG A CA 1
ATOM 2211 C C . ARG A 1 272 ? 42.114 -53.139 -49.606 1.00 71.69 272 ARG A C 1
ATOM 2213 O O . ARG A 1 272 ? 41.585 -53.598 -48.600 1.00 71.69 272 ARG A O 1
ATOM 2220 N N . ARG A 1 273 ? 41.422 -52.861 -50.717 1.00 68.38 273 ARG A N 1
ATOM 2221 C CA . ARG A 1 273 ? 39.994 -53.162 -50.935 1.00 68.38 273 ARG A CA 1
ATOM 2222 C C . ARG A 1 273 ? 39.783 -54.412 -51.798 1.00 68.38 273 ARG A C 1
ATOM 2224 O O . ARG A 1 273 ? 38.654 -54.707 -52.185 1.00 68.38 273 ARG A O 1
ATOM 2231 N N . ARG A 1 274 ? 40.846 -55.157 -52.124 1.00 67.44 274 ARG A N 1
ATOM 2232 C CA . ARG A 1 274 ? 40.764 -56.403 -52.892 1.00 67.44 274 ARG A CA 1
ATOM 2233 C C . ARG A 1 274 ? 40.446 -57.561 -51.942 1.00 67.44 274 ARG A C 1
ATOM 2235 O O . ARG A 1 274 ? 41.338 -58.198 -51.403 1.00 67.44 274 ARG A O 1
ATOM 2242 N N . PHE A 1 275 ? 39.155 -57.808 -51.725 1.00 68.81 275 PHE A N 1
ATOM 2243 C CA . PHE A 1 275 ? 38.656 -58.835 -50.793 1.00 68.81 275 PHE A CA 1
ATOM 2244 C C . PHE A 1 275 ? 38.737 -60.273 -51.327 1.00 68.81 275 PHE A C 1
ATOM 2246 O O . PHE A 1 275 ? 38.463 -61.217 -50.595 1.00 68.81 275 PHE A O 1
ATOM 2253 N N . THR A 1 276 ? 39.073 -60.456 -52.605 1.00 75.44 276 THR A N 1
ATOM 2254 C CA . THR A 1 276 ? 39.173 -61.782 -53.221 1.00 75.44 276 THR A CA 1
ATOM 2255 C C . THR A 1 276 ? 40.571 -62.366 -52.986 1.00 75.44 276 THR A C 1
ATOM 2257 O O . THR A 1 276 ? 41.530 -61.784 -53.512 1.00 75.44 276 THR A O 1
ATOM 2260 N N . PRO A 1 277 ? 40.710 -63.486 -52.250 1.00 76.25 277 PRO A N 1
ATOM 2261 C CA . PRO A 1 277 ? 41.990 -64.172 -52.099 1.00 76.25 277 PRO A CA 1
ATOM 2262 C C . PRO A 1 277 ? 42.497 -64.678 -53.454 1.00 76.25 277 PRO A C 1
ATOM 2264 O O . PRO A 1 277 ? 41.741 -64.778 -54.428 1.00 76.25 277 PRO A O 1
ATOM 2267 N N . SER A 1 278 ? 43.793 -64.975 -53.541 1.00 80.00 278 SER A N 1
ATOM 2268 C CA . SER A 1 278 ? 44.344 -65.569 -54.758 1.00 80.00 278 SER A CA 1
ATOM 2269 C C . SER A 1 278 ? 43.772 -66.976 -54.966 1.00 80.00 278 SER A C 1
ATOM 2271 O O . SER A 1 278 ? 43.415 -67.655 -54.005 1.00 80.00 278 SER A O 1
ATOM 2273 N N . LEU A 1 279 ? 43.704 -67.443 -56.218 1.00 78.56 279 LEU A N 1
ATOM 2274 C CA . LEU A 1 279 ? 43.246 -68.806 -56.518 1.00 78.56 279 LEU A CA 1
ATOM 2275 C C . LEU A 1 279 ? 44.074 -69.859 -55.761 1.00 78.56 279 LEU A C 1
ATOM 2277 O O . LEU A 1 279 ? 43.527 -70.851 -55.298 1.00 78.56 279 LEU A O 1
ATOM 2281 N N . ALA A 1 280 ? 45.380 -69.622 -55.611 1.00 80.31 280 ALA A N 1
ATOM 2282 C CA . ALA A 1 280 ? 46.278 -70.519 -54.894 1.00 80.31 280 ALA A CA 1
ATOM 2283 C C . ALA A 1 280 ? 45.983 -70.572 -53.388 1.00 80.31 280 ALA A C 1
ATOM 2285 O O . ALA A 1 280 ? 46.103 -71.635 -52.792 1.00 80.31 280 ALA A O 1
ATOM 2286 N N . ASP A 1 281 ? 45.594 -69.448 -52.780 1.00 80.00 281 ASP A N 1
ATOM 2287 C CA . ASP A 1 281 ? 45.198 -69.421 -51.368 1.00 80.00 281 ASP A CA 1
ATOM 2288 C C . ASP A 1 281 ? 43.805 -70.029 -51.172 1.00 80.00 281 ASP A C 1
ATOM 2290 O O . ASP A 1 281 ? 43.596 -70.759 -50.215 1.00 80.00 281 ASP A O 1
ATOM 2294 N N . PHE A 1 282 ? 42.873 -69.797 -52.104 1.00 79.94 282 PHE A N 1
ATOM 2295 C CA . PHE A 1 282 ? 41.527 -70.379 -52.055 1.00 79.94 282 PHE A CA 1
ATOM 2296 C C . PHE A 1 282 ? 41.525 -71.906 -52.205 1.00 79.94 282 PHE A C 1
ATOM 2298 O O . PHE A 1 282 ? 40.717 -72.588 -51.586 1.00 79.94 282 PHE A O 1
ATOM 2305 N N . LEU A 1 283 ? 42.410 -72.447 -53.046 1.00 81.12 283 LEU A N 1
ATOM 2306 C CA . LEU A 1 283 ? 42.516 -73.888 -53.282 1.00 81.12 283 LEU A CA 1
ATOM 2307 C C . LEU A 1 283 ? 43.361 -74.616 -52.230 1.00 81.12 283 LEU A C 1
ATOM 2309 O O . LEU A 1 283 ? 43.375 -75.842 -52.255 1.00 81.12 283 LEU A O 1
ATOM 2313 N N . ARG A 1 284 ? 44.045 -73.906 -51.323 1.00 79.25 284 ARG A N 1
ATOM 2314 C CA . ARG A 1 284 ? 44.900 -74.533 -50.307 1.00 79.25 284 ARG A CA 1
ATOM 2315 C C . ARG A 1 284 ? 44.080 -75.382 -49.333 1.00 79.25 284 ARG A C 1
ATOM 2317 O O . ARG A 1 284 ? 44.353 -76.568 -49.223 1.00 79.25 284 ARG A O 1
ATOM 2324 N N . ASP A 1 285 ? 43.020 -74.816 -48.755 1.00 73.44 285 ASP A N 1
ATOM 2325 C CA . ASP A 1 285 ? 42.193 -75.526 -47.767 1.00 73.44 285 ASP A CA 1
ATOM 2326 C C . ASP A 1 285 ? 41.513 -76.789 -48.350 1.00 73.44 285 ASP A C 1
ATOM 2328 O O . ASP A 1 285 ? 41.615 -77.849 -47.737 1.00 73.44 285 ASP A O 1
ATOM 2332 N N . PRO A 1 286 ? 40.905 -76.766 -49.560 1.00 75.38 286 PRO A N 1
ATOM 2333 C CA . PRO A 1 286 ? 40.363 -77.981 -50.174 1.00 75.38 286 PRO A CA 1
ATOM 2334 C C . PRO A 1 286 ? 41.419 -79.034 -50.529 1.00 75.38 286 PRO A C 1
ATOM 2336 O O . PRO A 1 286 ? 41.116 -80.222 -50.518 1.00 75.38 286 PRO A O 1
ATOM 2339 N N . ILE A 1 287 ? 42.635 -78.619 -50.907 1.00 74.94 287 ILE A N 1
ATOM 2340 C CA . ILE A 1 287 ? 43.726 -79.550 -51.232 1.00 74.94 287 ILE A CA 1
ATOM 2341 C C . ILE A 1 287 ? 44.225 -80.239 -49.959 1.00 74.94 287 ILE A C 1
ATOM 2343 O O . ILE A 1 287 ? 44.423 -81.451 -49.986 1.00 74.94 287 ILE A O 1
ATOM 2347 N N . ASP A 1 288 ? 44.360 -79.493 -48.861 1.00 75.06 288 ASP A N 1
ATOM 2348 C CA . ASP A 1 288 ? 44.746 -80.037 -47.557 1.00 75.06 288 ASP A CA 1
ATOM 2349 C C . ASP A 1 288 ? 43.672 -81.011 -47.013 1.00 75.06 288 ASP A C 1
ATOM 2351 O O . ASP A 1 288 ? 44.011 -82.045 -46.446 1.00 75.06 288 ASP A O 1
ATOM 2355 N N . GLU A 1 289 ? 42.378 -80.763 -47.266 1.00 72.38 289 GLU A N 1
ATOM 2356 C CA . GLU A 1 289 ? 41.272 -81.682 -46.914 1.00 72.38 289 GLU A CA 1
ATOM 2357 C C . GLU A 1 289 ? 41.216 -82.976 -47.761 1.00 72.38 289 GLU A C 1
ATOM 2359 O O . GLU A 1 289 ? 40.585 -83.958 -47.358 1.00 72.38 289 GLU A O 1
ATOM 2364 N N . LEU A 1 290 ? 41.841 -82.985 -48.944 1.00 73.12 290 LEU A N 1
ATOM 2365 C CA . LEU A 1 290 ? 41.884 -84.115 -49.885 1.00 73.12 290 LEU A CA 1
ATOM 2366 C C . LEU A 1 290 ? 43.122 -85.008 -49.703 1.00 73.12 290 LEU A C 1
ATOM 2368 O O . LEU A 1 290 ? 43.206 -86.048 -50.365 1.00 73.12 290 LEU A O 1
ATOM 2372 N N . ASP A 1 291 ? 44.065 -84.623 -48.839 1.00 73.00 291 ASP A N 1
ATOM 2373 C CA . ASP A 1 291 ? 45.283 -85.382 -48.564 1.00 73.00 291 ASP A CA 1
ATOM 2374 C C . ASP A 1 291 ? 44.991 -86.557 -47.601 1.00 73.00 291 ASP A C 1
ATOM 2376 O O . ASP A 1 291 ? 44.654 -86.338 -46.433 1.00 73.00 291 ASP A O 1
ATOM 2380 N N . PRO A 1 292 ? 45.090 -87.825 -48.047 1.00 63.78 292 PRO A N 1
ATOM 2381 C CA . PRO A 1 292 ? 44.725 -88.988 -47.236 1.00 63.78 292 PRO A CA 1
ATOM 2382 C C . PRO A 1 292 ? 45.651 -89.248 -46.034 1.00 63.78 292 PRO A C 1
ATOM 2384 O O . PRO A 1 292 ? 45.363 -90.151 -45.254 1.00 63.78 292 PRO A O 1
ATOM 2387 N N . GLU A 1 293 ? 46.746 -88.496 -45.860 1.00 68.06 293 GLU A N 1
ATOM 2388 C CA . GLU A 1 293 ? 47.585 -88.555 -44.651 1.00 68.06 293 GLU A CA 1
ATOM 2389 C C . GLU A 1 293 ? 47.069 -87.665 -43.496 1.00 68.06 293 GLU A C 1
ATOM 2391 O O . GLU A 1 293 ? 47.582 -87.770 -42.379 1.00 68.06 293 GLU A O 1
ATOM 2396 N N . GLN A 1 294 ? 46.047 -86.823 -43.725 1.00 61.34 294 GLN A N 1
ATOM 2397 C CA . GLN A 1 294 ? 45.427 -85.957 -42.704 1.00 61.34 294 GLN A CA 1
ATOM 2398 C C . GLN A 1 294 ? 43.979 -86.345 -42.307 1.00 61.34 294 GLN A C 1
ATOM 2400 O O . GLN A 1 294 ? 43.357 -85.609 -41.536 1.00 61.34 294 GLN A O 1
ATOM 2405 N N . GLN A 1 295 ? 43.455 -87.497 -42.764 1.00 52.47 295 GLN A N 1
ATOM 2406 C CA . GLN A 1 295 ? 42.180 -88.097 -42.302 1.00 52.47 295 GLN A CA 1
ATOM 2407 C C . GLN A 1 295 ? 42.372 -89.273 -41.338 1.00 52.47 295 GLN A C 1
ATOM 2409 O O . GLN A 1 295 ? 43.246 -90.130 -41.594 1.00 52.47 295 GLN A O 1
#

Mean predicted aligned error: 16.71 Å

InterPro domains:
  IPR021861 THO complex, subunit THOC1 [PF11957] (2-293)
  IPR021861 THO complex, subunit THOC1 [PTHR13265] (1-295)

Nearest PDB structures (foldseek):
  8f6h-assembly1_B  TM=2.973E-01  e=3.507E+00  Shewanella oneidensis MR-1
  7d90-assembly1_B  TM=4.708E-01  e=9.911E+00  Homo sapiens
  8f6i-assembly1_A  TM=2.515E-01  e=8.544E+00  Shewanella oneidensis MR-1

Foldseek 3Di:
DDDQPLVPDDDADPDPDDFDPPPDPPDDDDDDDDDPDDPADFDDQTPVLLVLVSVLVVCLRPVQCCQDPVSVVSNLVSLCVNLVSLVVRFADPPVPQPPPPPDPPVDDPVCPVPVPPDPPPDDPDDDRYSVCVRVLSNDLVSLVVSLLSLLLSLCVLLQPQPPPRRDDDPVSNVSSVVSNVSSLVSQCSRDDNSVVVSVVSVVVVVVVSVVSVCVSVVNPDPVVVDPPDPDDPPDDDDDPDDDPVQDCPPDPVVSVVCPPDVDVVVVCVDPVNVPDDDPVVVCPVVVVVVDPVVD

pLDDT: mean 77.44, std 18.84, range [35.59, 98.06]

Solvent-accessible surface area (backbone atoms only — not comparable to full-atom values): 19187 Å² total; per-residue (Å²): 132,89,79,70,68,67,83,76,70,86,76,62,78,80,74,92,65,74,91,69,75,90,80,72,80,75,92,70,91,72,96,67,82,86,72,84,77,68,93,67,85,82,65,86,74,48,71,65,56,51,45,39,53,60,54,47,52,56,45,66,45,41,61,74,51,59,74,37,73,72,50,29,57,52,50,55,52,32,50,53,52,52,57,42,51,56,68,74,57,67,76,80,77,70,89,82,77,80,75,88,62,93,67,83,71,86,71,63,88,78,54,82,68,62,85,73,73,67,86,78,78,82,69,95,64,86,79,54,50,78,87,44,49,49,61,44,71,70,33,50,66,54,49,48,54,53,41,50,50,51,41,53,45,45,51,56,73,69,48,86,74,86,56,96,84,73,77,74,52,74,69,53,48,51,51,41,54,55,51,38,53,50,38,49,54,53,39,37,65,34,64,82,65,11,57,62,51,37,51,51,52,51,52,55,50,51,54,49,49,54,51,51,50,41,53,71,68,70,53,69,65,70,72,76,74,50,78,84,65,77,82,76,79,81,78,75,76,82,74,84,76,86,52,94,89,56,81,74,69,87,42,73,68,54,28,50,61,60,63,72,58,84,50,65,70,63,58,69,66,35,71,94,71,57,84,71,74,53,72,71,65,64,48,43,64,63,51,59,74,66,39,79,90,77,112

Secondary structure (DSSP, 8-state):
-PPP-TTS-------------S------------------------HHHHHHHHHHHHHHH-GGGGGSHHHHHHHHHHHHHHHHHHHHSPPP--TTS---S-------TTSTTTTT-S-----SS----HHHHHHHHH-HHHHHHHHHHHHHHHHHHHS--S-TT----HHHHHHHHHHHHHHHHHHHHSSSSHHHHHHHHHHHHHHHHHHHHHHHTT---GGGGS--SPPPP--PPPPPPP-TTS---SSHHHHHHHTS-S-HHHHHT-GGG--SPPHHHHTHHHHHHT-TT--

Sequence (295 aa):
MGHFNTQNVTKFDTSETQPVDLISASDDEIETGEIKESRDVNIPVDHALYSMFWQMQNFFSNPVICFDKQQWDVFQKNSTVVLGVFSSYKLEKSGADDDDNGKERVMDSADMGSLIDETDTYFAKYLTNPKLLQLQLNDSQFRRYFLIQFIILCQYITSKTKQRNTSLSDDQTKFVNESQEKCYRLLRETHPKGGHFAESVKHILQRELEWAEWKSESCPNMADLADKQPMQPYKKRPRTTFDPSVIDIGTAELTKLWSIEPDLLSACRNERRRFTPSLADFLRDPIDELDPEQQ